Protein AF-A0A8J7PVX4-F1 (afdb_monomer)

Structure (mmCIF, N/CA/C/O backbone):
data_AF-A0A8J7PVX4-F1
#
_entry.id   AF-A0A8J7PVX4-F1
#
loop_
_atom_site.group_PDB
_atom_site.id
_atom_site.type_symbol
_atom_site.label_atom_id
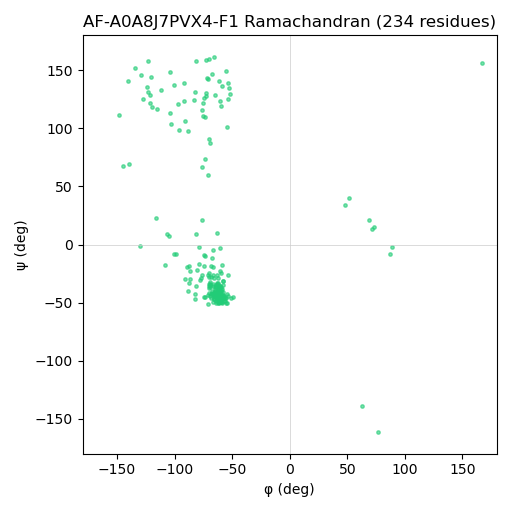_atom_site.label_alt_id
_atom_site.label_comp_id
_atom_site.label_asym_id
_atom_site.label_entity_id
_atom_site.label_seq_id
_atom_site.pdbx_PDB_ins_code
_atom_site.Cartn_x
_atom_site.Cartn_y
_atom_site.Cartn_z
_atom_site.occupancy
_atom_site.B_iso_or_equiv
_atom_site.auth_seq_id
_atom_site.auth_comp_id
_atom_site.auth_asym_id
_atom_site.auth_atom_id
_atom_site.pdbx_PDB_model_num
ATOM 1 N N . MET A 1 1 ? 18.690 27.881 -17.499 1.00 40.88 1 MET A N 1
ATOM 2 C CA . MET A 1 1 ? 20.024 27.292 -17.255 1.00 40.88 1 MET A CA 1
ATOM 3 C C . MET A 1 1 ? 21.050 28.401 -17.422 1.00 40.88 1 MET A C 1
ATOM 5 O O . MET A 1 1 ? 20.949 29.126 -18.402 1.00 40.88 1 MET A O 1
ATOM 9 N N . HIS A 1 2 ? 21.938 28.623 -16.449 1.00 43.69 2 HIS A N 1
ATOM 10 C CA . HIS A 1 2 ? 23.030 29.591 -16.610 1.00 43.69 2 HIS A CA 1
ATOM 11 C C . HIS A 1 2 ? 24.082 28.971 -17.538 1.00 43.69 2 HIS A C 1
ATOM 13 O O . HIS A 1 2 ? 24.502 27.844 -17.294 1.00 43.69 2 HIS A O 1
ATOM 19 N N . ASN A 1 3 ? 24.456 29.675 -18.609 1.00 48.59 3 ASN A N 1
ATOM 20 C CA . ASN A 1 3 ? 25.521 29.235 -19.510 1.00 48.59 3 ASN A CA 1
ATOM 21 C C . ASN A 1 3 ? 26.852 29.219 -18.752 1.00 48.59 3 ASN A C 1
ATOM 23 O O . ASN A 1 3 ? 27.221 30.227 -18.146 1.00 48.59 3 ASN A O 1
ATOM 27 N N . ASP A 1 4 ? 27.576 28.103 -18.816 1.00 59.53 4 ASP A N 1
ATOM 28 C CA . ASP A 1 4 ? 28.936 27.986 -18.287 1.00 59.53 4 ASP A CA 1
ATOM 29 C C . ASP A 1 4 ? 29.923 28.722 -19.200 1.00 59.53 4 ASP A C 1
ATOM 31 O O . ASP A 1 4 ? 30.657 28.133 -19.985 1.00 59.53 4 ASP A O 1
ATOM 35 N N . GLN A 1 5 ? 29.902 30.053 -19.143 1.00 61.53 5 GLN A N 1
ATOM 36 C CA . GLN A 1 5 ? 30.789 30.898 -19.947 1.00 61.53 5 GLN A CA 1
ATOM 37 C C . GLN A 1 5 ? 32.265 30.789 -19.539 1.00 61.53 5 GLN A C 1
ATOM 39 O O . GLN A 1 5 ? 33.124 31.304 -20.248 1.00 61.53 5 GLN A O 1
ATOM 44 N N . ALA A 1 6 ? 32.562 30.157 -18.401 1.00 67.31 6 ALA A N 1
ATOM 45 C CA . ALA A 1 6 ? 33.907 30.056 -17.847 1.00 67.31 6 ALA A CA 1
ATOM 46 C C . ALA A 1 6 ? 34.535 28.664 -18.033 1.00 67.31 6 ALA A C 1
ATOM 48 O O . ALA A 1 6 ? 35.601 28.429 -17.467 1.00 67.31 6 ALA A O 1
ATOM 49 N N . ASP A 1 7 ? 33.876 27.767 -18.782 1.00 62.62 7 ASP A N 1
ATOM 50 C CA . ASP A 1 7 ? 34.296 26.378 -19.025 1.00 62.62 7 ASP A CA 1
ATOM 51 C C . ASP A 1 7 ? 34.691 25.659 -17.718 1.00 62.62 7 ASP A C 1
ATOM 53 O O . ASP A 1 7 ? 35.632 24.874 -17.664 1.00 62.62 7 ASP A O 1
ATOM 57 N N . ARG A 1 8 ? 34.010 25.983 -16.610 1.00 66.00 8 ARG A N 1
ATOM 58 C CA . ARG A 1 8 ? 34.376 25.507 -15.268 1.00 66.00 8 ARG A CA 1
ATOM 59 C C . ARG A 1 8 ? 33.939 24.073 -15.030 1.00 66.00 8 ARG A C 1
ATOM 61 O O . ARG A 1 8 ? 34.582 23.375 -14.252 1.00 66.00 8 ARG A O 1
ATOM 68 N N . PHE A 1 9 ? 32.850 23.641 -15.658 1.00 60.50 9 PHE A N 1
ATOM 69 C CA . PHE A 1 9 ? 32.308 22.297 -15.469 1.00 60.50 9 PHE A CA 1
ATOM 70 C C . PHE A 1 9 ? 32.911 21.281 -16.440 1.00 60.50 9 PHE A C 1
ATOM 72 O O . PHE A 1 9 ? 32.865 20.088 -16.164 1.00 60.50 9 PHE A O 1
ATOM 79 N N . ARG A 1 10 ? 33.510 21.727 -17.549 1.00 62.72 10 ARG A N 1
ATOM 80 C CA . ARG A 1 10 ? 34.068 20.843 -18.579 1.00 62.72 10 ARG A CA 1
ATOM 81 C C . ARG A 1 10 ? 35.305 20.053 -18.117 1.00 62.72 10 ARG A C 1
ATOM 83 O O . ARG A 1 10 ? 35.271 18.837 -18.270 1.00 62.72 10 ARG A O 1
ATOM 90 N N . PRO A 1 11 ? 36.310 20.652 -17.446 1.00 66.56 11 PRO A N 1
ATOM 91 C CA . PRO A 1 11 ? 37.433 19.901 -16.878 1.00 66.56 11 PRO A CA 1
ATOM 92 C C . PRO A 1 11 ? 36.986 18.936 -15.774 1.00 66.56 11 PRO A C 1
ATOM 94 O O . PRO A 1 11 ? 37.472 17.817 -15.696 1.00 66.56 11 PRO A O 1
ATOM 97 N N . LEU A 1 12 ? 35.996 19.329 -14.959 1.00 58.62 12 LEU A N 1
ATOM 98 C CA . LEU A 1 12 ? 35.423 18.466 -13.915 1.00 58.62 12 LEU A CA 1
ATOM 99 C C . LEU A 1 12 ? 34.739 17.217 -14.494 1.00 58.62 12 LEU A C 1
ATOM 101 O O . LEU A 1 12 ? 34.773 16.168 -13.866 1.00 58.62 12 LEU A O 1
ATOM 105 N N . LEU A 1 13 ? 34.127 17.319 -15.677 1.00 61.06 13 LEU A N 1
ATOM 106 C CA . LEU A 1 13 ? 33.507 16.186 -16.371 1.00 61.06 13 LEU A CA 1
ATOM 107 C C . LEU A 1 13 ? 34.521 15.317 -17.137 1.00 61.06 13 LEU A C 1
ATOM 109 O O . LEU A 1 13 ? 34.210 14.166 -17.429 1.00 61.06 13 LEU A O 1
ATOM 113 N N . GLU A 1 14 ? 35.692 15.855 -17.486 1.00 66.94 14 GLU A N 1
ATOM 114 C CA . GLU A 1 14 ? 36.752 15.139 -18.212 1.00 66.94 14 GLU A CA 1
ATOM 115 C C . GLU A 1 14 ? 37.719 14.406 -17.263 1.00 66.94 14 GLU A C 1
ATOM 117 O O . GLU A 1 14 ? 38.079 13.262 -17.543 1.00 66.94 14 GLU A O 1
ATOM 122 N N . ASP A 1 15 ? 38.090 15.021 -16.133 1.00 69.44 15 ASP A N 1
ATOM 123 C CA . ASP A 1 15 ? 39.074 14.476 -15.183 1.00 69.44 15 ASP A CA 1
ATOM 124 C C . ASP A 1 15 ? 38.458 13.543 -14.124 1.00 69.44 15 ASP A C 1
ATOM 126 O O . ASP A 1 15 ? 39.101 12.586 -13.690 1.00 69.44 15 ASP A O 1
ATOM 130 N N . ASP A 1 16 ? 37.215 13.806 -13.706 1.00 59.84 16 ASP A N 1
ATOM 131 C CA . ASP A 1 16 ? 36.470 12.987 -12.739 1.00 59.84 16 ASP A CA 1
ATOM 132 C C . ASP A 1 16 ? 34.978 12.970 -13.111 1.00 59.84 16 ASP A C 1
ATOM 134 O O . ASP A 1 16 ? 34.145 13.568 -12.417 1.00 59.84 16 ASP A O 1
ATOM 138 N N . PRO A 1 17 ? 34.615 12.345 -14.255 1.00 59.62 17 PRO A N 1
ATOM 139 C CA . PRO A 1 17 ? 33.226 12.271 -14.671 1.00 59.62 17 PRO A CA 1
ATOM 140 C C . PRO A 1 17 ? 32.407 11.679 -13.520 1.00 59.62 17 PRO A C 1
ATOM 142 O O . PRO A 1 17 ? 32.721 10.573 -13.060 1.00 59.62 17 PRO A O 1
ATOM 145 N N . PRO A 1 18 ? 31.339 12.361 -13.054 1.00 57.94 18 PRO A N 1
ATOM 146 C CA . PRO A 1 18 ? 30.438 11.752 -12.093 1.00 57.94 18 PRO A CA 1
ATOM 147 C C . PRO A 1 18 ? 29.987 10.427 -12.694 1.00 57.94 18 PRO A C 1
ATOM 149 O O . PRO A 1 18 ? 29.744 10.355 -13.899 1.00 57.94 18 PRO A O 1
ATOM 152 N N . ALA A 1 19 ? 29.913 9.372 -11.883 1.00 54.31 19 ALA A N 1
ATOM 153 C CA . ALA A 1 19 ? 29.482 8.071 -12.371 1.00 54.31 19 ALA A CA 1
ATOM 154 C C . ALA A 1 19 ? 28.110 8.229 -13.047 1.00 54.31 19 ALA A C 1
ATOM 156 O O . ALA A 1 19 ? 27.088 8.344 -12.368 1.00 54.31 19 ALA A O 1
ATOM 157 N N . PHE A 1 20 ? 28.100 8.279 -14.383 1.00 52.00 20 PHE A N 1
ATOM 158 C CA . PHE A 1 20 ? 26.892 8.366 -15.186 1.00 52.00 20 PHE A CA 1
ATOM 159 C C . PHE A 1 20 ? 26.187 7.023 -15.051 1.00 52.00 20 PHE A C 1
ATOM 161 O O . PHE A 1 20 ? 26.409 6.070 -15.799 1.00 52.00 20 PHE A O 1
ATOM 168 N N . LEU A 1 21 ? 25.365 6.910 -14.012 1.00 52.97 21 LEU A N 1
ATOM 169 C CA . LEU A 1 21 ? 24.429 5.815 -13.844 1.00 52.97 21 LEU A CA 1
ATOM 170 C C . LEU A 1 21 ? 23.246 6.062 -14.788 1.00 52.97 21 LEU A C 1
ATOM 172 O O . LEU A 1 21 ? 22.121 6.256 -14.349 1.00 52.97 21 LEU A O 1
ATOM 176 N N . ASP A 1 22 ? 23.490 5.998 -16.099 1.00 56.09 22 ASP A N 1
ATOM 177 C CA . ASP A 1 22 ? 22.451 6.125 -17.140 1.00 56.09 22 ASP A CA 1
ATOM 178 C C . ASP A 1 22 ? 21.465 4.941 -17.131 1.00 56.09 22 ASP A C 1
ATOM 180 O O . ASP A 1 22 ? 20.480 4.878 -17.875 1.00 56.09 22 ASP A O 1
ATOM 184 N N . ARG A 1 23 ? 21.730 3.947 -16.278 1.00 63.22 23 ARG A N 1
ATOM 185 C CA . ARG A 1 23 ? 20.926 2.745 -16.132 1.00 63.22 23 ARG A CA 1
ATOM 186 C C . ARG A 1 23 ? 19.937 2.888 -14.981 1.00 63.22 23 ARG A C 1
ATOM 188 O O . ARG A 1 23 ? 20.240 2.556 -13.838 1.00 63.22 23 ARG A O 1
ATOM 195 N N . VAL A 1 24 ? 18.703 3.232 -15.332 1.00 64.56 24 VAL A N 1
ATOM 196 C CA . VAL A 1 24 ? 17.543 3.087 -14.443 1.00 64.56 24 VAL A CA 1
ATOM 197 C C . VAL A 1 24 ? 17.186 1.604 -14.342 1.00 64.56 24 VAL A C 1
ATOM 199 O O . VAL A 1 24 ? 16.716 0.985 -15.303 1.00 64.56 24 VAL A O 1
ATOM 202 N N . ASN A 1 25 ? 17.426 1.011 -13.175 1.00 70.50 25 ASN A N 1
ATOM 203 C CA . ASN A 1 25 ? 17.119 -0.390 -12.898 1.00 70.50 25 ASN A CA 1
ATOM 204 C C . ASN A 1 25 ? 15.712 -0.549 -12.320 1.00 70.50 25 ASN A C 1
ATOM 206 O O . ASN A 1 25 ? 15.083 -1.604 -12.469 1.00 70.50 25 ASN A O 1
ATOM 210 N N . THR A 1 26 ? 15.225 0.465 -11.613 1.00 73.00 26 THR A N 1
ATOM 211 C CA . THR A 1 26 ? 13.853 0.535 -11.119 1.00 73.00 26 THR A CA 1
ATOM 212 C C . THR A 1 26 ? 13.261 1.915 -11.377 1.00 73.00 26 THR A C 1
ATOM 214 O O . THR A 1 26 ? 13.999 2.892 -11.351 1.00 73.00 26 THR A O 1
ATOM 217 N N . PRO A 1 27 ? 11.933 2.034 -11.541 1.00 72.00 27 PRO A N 1
ATOM 218 C CA . PRO A 1 27 ? 11.253 3.330 -11.578 1.00 72.00 27 PRO A CA 1
ATOM 219 C C . PRO A 1 27 ? 11.401 4.165 -10.296 1.00 72.00 27 PRO A C 1
ATOM 221 O O . PRO A 1 27 ? 10.857 5.258 -10.228 1.00 72.00 27 PRO A O 1
ATOM 224 N N . TRP A 1 28 ? 12.061 3.625 -9.268 1.00 73.75 28 TRP A N 1
ATOM 225 C CA . TRP A 1 28 ? 12.311 4.276 -7.986 1.00 73.75 28 TRP A CA 1
ATOM 226 C C . TRP A 1 28 ? 13.711 4.884 -7.891 1.00 73.75 28 TRP A C 1
ATOM 228 O O . TRP A 1 28 ? 14.014 5.546 -6.901 1.00 73.75 28 TRP A O 1
ATOM 238 N N . ASP A 1 29 ? 14.575 4.611 -8.869 1.00 75.44 29 ASP A N 1
ATOM 239 C CA . ASP A 1 29 ? 15.886 5.242 -8.953 1.00 75.44 29 ASP A CA 1
ATOM 240 C C . ASP A 1 29 ? 15.675 6.705 -9.377 1.00 75.44 29 ASP A C 1
ATOM 242 O O . ASP A 1 29 ? 14.786 6.976 -10.177 1.00 75.44 29 ASP A O 1
ATOM 246 N N . HIS A 1 30 ? 16.467 7.644 -8.857 1.00 74.88 30 HIS A N 1
ATOM 247 C CA . HIS A 1 30 ? 16.386 9.052 -9.256 1.00 74.88 30 HIS A CA 1
ATOM 248 C C . HIS A 1 30 ? 17.545 9.363 -10.202 1.00 74.88 30 HIS A C 1
ATOM 250 O O . HIS A 1 30 ? 18.696 9.457 -9.772 1.00 74.88 30 HIS A O 1
ATOM 256 N N . VAL A 1 31 ? 17.245 9.454 -11.496 1.00 74.81 31 VAL A N 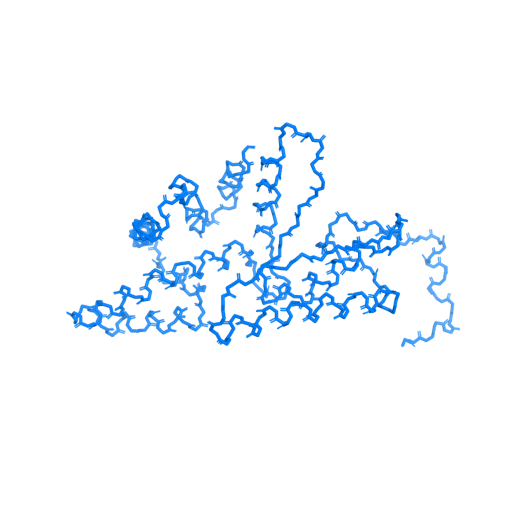1
ATOM 257 C CA . VAL A 1 31 ? 18.232 9.622 -12.573 1.00 74.81 31 VAL A CA 1
ATOM 258 C C . VAL A 1 31 ? 17.801 10.802 -13.452 1.00 74.81 31 VAL A C 1
ATOM 260 O O . VAL A 1 31 ? 16.596 11.014 -13.606 1.00 74.81 31 VAL A O 1
ATOM 263 N N . PRO A 1 32 ? 18.732 11.598 -14.017 1.00 76.38 32 PRO A N 1
ATOM 264 C CA . PRO A 1 32 ? 18.379 12.684 -14.926 1.00 76.38 32 PRO A CA 1
ATOM 265 C C . PRO A 1 32 ? 17.480 12.215 -16.074 1.00 76.38 32 PRO A C 1
ATOM 267 O O . PRO A 1 32 ? 17.740 11.197 -16.710 1.00 76.38 32 PRO A O 1
ATOM 270 N N . ASP A 1 33 ? 16.426 12.975 -16.353 1.00 78.12 33 ASP A N 1
ATOM 271 C CA . ASP A 1 33 ? 15.425 12.631 -17.358 1.00 78.12 33 ASP A CA 1
ATOM 272 C C . ASP A 1 33 ? 15.296 13.746 -18.401 1.00 78.12 33 ASP A C 1
ATOM 274 O O . ASP A 1 33 ? 15.159 14.924 -18.066 1.00 78.12 33 ASP A O 1
ATOM 278 N N . LEU A 1 34 ? 15.322 13.373 -19.682 1.00 81.00 34 LEU A N 1
ATOM 279 C CA . LEU A 1 34 ? 15.073 14.297 -20.783 1.00 81.00 34 LEU A CA 1
ATOM 280 C C . LEU A 1 34 ? 13.572 14.329 -21.075 1.00 81.00 34 LEU A C 1
ATOM 282 O O . LEU A 1 34 ? 13.024 13.474 -21.781 1.00 81.00 34 LEU A O 1
ATOM 286 N N . GLU A 1 35 ? 12.894 15.335 -20.520 1.00 80.19 35 GLU A N 1
ATOM 287 C CA . GLU A 1 35 ? 11.434 15.393 -20.537 1.00 80.19 35 GLU A CA 1
ATOM 288 C C . GLU A 1 35 ? 10.831 15.299 -21.937 1.00 80.19 35 GLU A C 1
ATOM 290 O O . GLU A 1 35 ? 9.903 14.515 -22.168 1.00 80.19 35 GLU A O 1
ATOM 295 N N . GLU A 1 36 ? 11.400 16.060 -22.865 1.00 83.25 36 GLU A N 1
ATOM 296 C CA . GLU A 1 36 ? 10.918 16.243 -24.231 1.00 83.25 36 GLU A CA 1
ATOM 297 C C . GLU A 1 36 ? 10.827 14.927 -25.008 1.00 83.25 36 GLU A C 1
ATOM 299 O O . GLU A 1 36 ? 9.843 14.702 -25.716 1.00 83.25 36 GLU A O 1
ATOM 304 N N . TYR A 1 37 ? 11.790 14.022 -24.808 1.00 83.56 37 TYR A N 1
ATOM 305 C CA . TYR A 1 37 ? 11.914 12.784 -25.578 1.00 83.56 37 TYR A CA 1
ATOM 306 C C . TYR A 1 37 ? 10.702 11.853 -25.399 1.00 83.56 37 TYR A C 1
ATOM 308 O O . TYR A 1 37 ? 10.158 11.328 -26.368 1.00 83.56 37 TYR A O 1
ATOM 316 N N . ASN A 1 38 ? 10.221 11.694 -24.162 1.00 85.94 38 ASN A N 1
ATOM 317 C CA . ASN A 1 38 ? 9.107 10.797 -23.825 1.00 85.94 38 ASN A CA 1
ATOM 318 C C . ASN A 1 38 ? 7.793 11.532 -23.506 1.00 85.94 38 ASN A C 1
ATOM 320 O O . ASN A 1 38 ? 6.818 10.912 -23.068 1.00 85.94 38 ASN A O 1
ATOM 324 N N . GLN A 1 39 ? 7.723 12.847 -23.741 1.00 88.38 39 GLN A N 1
ATOM 325 C CA . GLN A 1 39 ? 6.619 13.682 -23.261 1.00 88.38 39 GLN A CA 1
ATOM 326 C C . GLN A 1 39 ? 5.251 13.275 -23.821 1.00 88.38 39 GLN A C 1
ATOM 328 O O . GLN A 1 39 ? 4.240 13.297 -23.114 1.00 88.38 39 GLN A O 1
ATOM 333 N N . HIS A 1 40 ? 5.195 12.881 -25.093 1.00 89.94 40 HIS A N 1
ATOM 334 C CA . HIS A 1 40 ? 3.949 12.432 -25.710 1.00 89.94 40 HIS A CA 1
ATOM 335 C C . HIS A 1 40 ? 3.437 11.126 -25.077 1.00 89.94 40 HIS A C 1
ATOM 337 O O . HIS A 1 40 ? 2.255 11.020 -24.741 1.00 89.94 40 HIS A O 1
ATOM 343 N N . ALA A 1 41 ? 4.328 10.153 -24.854 1.00 90.25 41 ALA A N 1
ATOM 344 C CA . ALA A 1 41 ? 3.990 8.889 -24.201 1.00 90.25 41 ALA A CA 1
ATOM 345 C C . ALA A 1 41 ? 3.550 9.111 -22.745 1.00 90.25 41 ALA A C 1
ATOM 347 O O . ALA A 1 41 ? 2.512 8.594 -22.328 1.00 90.25 41 ALA A O 1
ATOM 348 N N . TYR A 1 42 ? 4.267 9.968 -22.012 1.00 91.38 42 TYR A 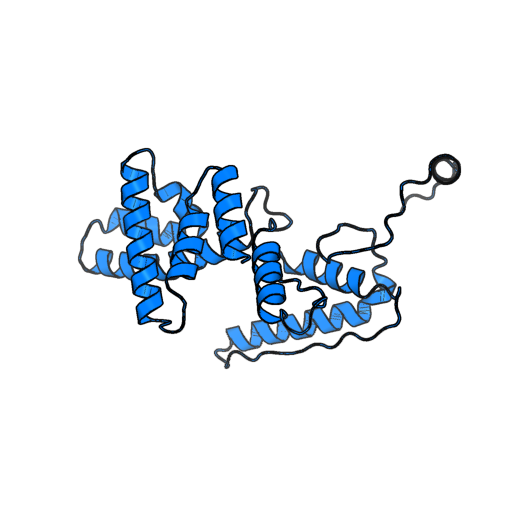N 1
ATOM 349 C CA . TYR A 1 42 ? 3.916 10.374 -20.652 1.00 91.38 42 TYR A CA 1
ATOM 350 C C . TYR A 1 42 ? 2.500 10.955 -20.566 1.00 91.38 42 TYR A C 1
ATOM 352 O O . TYR A 1 42 ? 1.678 10.486 -19.776 1.00 91.38 42 TYR A O 1
ATOM 360 N N . ARG A 1 43 ? 2.161 11.918 -21.433 1.00 91.06 43 ARG A N 1
ATOM 361 C CA . ARG A 1 43 ? 0.824 12.535 -21.455 1.00 91.06 43 ARG A CA 1
ATOM 362 C C . ARG A 1 43 ? -0.290 11.521 -21.714 1.00 91.06 43 ARG A C 1
ATOM 364 O O . ARG A 1 43 ? -1.358 11.649 -21.117 1.00 91.06 43 ARG A O 1
ATOM 371 N N . ARG A 1 44 ? -0.059 10.517 -22.568 1.00 91.06 44 ARG A N 1
ATOM 372 C CA . ARG A 1 44 ? -1.041 9.448 -22.827 1.00 91.06 44 ARG A CA 1
ATOM 373 C C . ARG A 1 44 ? -1.273 8.579 -21.593 1.00 91.06 44 ARG A C 1
ATOM 375 O O . ARG A 1 44 ? -2.429 8.333 -21.261 1.00 91.06 44 ARG A O 1
ATOM 382 N N . ILE A 1 45 ? -0.205 8.181 -20.899 1.00 90.50 45 ILE A N 1
ATOM 383 C CA . ILE A 1 45 ? -0.304 7.397 -19.659 1.00 90.50 45 ILE A CA 1
ATOM 384 C C . ILE A 1 45 ? -1.067 8.188 -18.592 1.00 90.50 45 ILE A C 1
ATOM 386 O O . ILE A 1 45 ? -2.053 7.702 -18.044 1.00 90.50 45 ILE A O 1
ATOM 390 N N . VAL A 1 46 ? -0.679 9.444 -18.352 1.00 89.06 46 VAL A N 1
ATOM 391 C CA . VAL A 1 46 ? -1.344 10.307 -17.363 1.00 89.06 46 VAL A CA 1
ATOM 392 C C . VAL A 1 46 ? -2.815 10.541 -17.708 1.00 89.06 46 VAL A C 1
ATOM 394 O O . VAL A 1 46 ? -3.658 10.578 -16.813 1.00 89.06 46 VAL A O 1
ATOM 397 N N . ARG A 1 47 ? -3.150 10.703 -18.993 1.00 89.44 47 ARG A N 1
ATOM 398 C CA . ARG A 1 47 ? -4.538 10.871 -19.432 1.00 89.44 47 ARG A CA 1
ATOM 399 C C . ARG A 1 47 ? -5.381 9.631 -19.135 1.00 89.44 47 ARG A C 1
ATOM 401 O O . ARG A 1 47 ? -6.443 9.789 -18.542 1.00 89.44 47 ARG A O 1
ATOM 408 N N . ALA A 1 48 ? -4.896 8.442 -19.489 1.00 87.50 48 ALA A N 1
ATOM 409 C CA . ALA A 1 48 ? -5.593 7.187 -19.209 1.00 87.50 48 ALA A CA 1
ATOM 410 C C . ALA A 1 48 ? -5.843 7.013 -17.700 1.00 87.50 48 ALA A C 1
ATOM 412 O O . ALA A 1 48 ? -6.963 6.751 -17.270 1.00 87.50 48 ALA A O 1
ATOM 413 N N . LEU A 1 49 ? -4.833 7.298 -16.873 1.00 84.00 49 LEU A N 1
ATOM 414 C CA . LEU A 1 49 ? -4.963 7.229 -15.415 1.00 84.00 49 LEU A CA 1
ATOM 415 C C . LEU A 1 49 ? -5.996 8.230 -14.868 1.00 84.00 49 LEU A C 1
ATOM 417 O O . LEU A 1 49 ? -6.809 7.874 -14.019 1.00 84.00 49 LEU A O 1
ATOM 421 N N . LYS A 1 50 ? -6.037 9.463 -15.390 1.00 84.31 50 LYS A N 1
ATOM 422 C CA . LYS A 1 50 ? -7.064 10.453 -15.012 1.00 84.31 50 LYS A CA 1
ATOM 423 C C . LYS A 1 50 ? -8.474 10.031 -15.432 1.00 84.31 50 LYS A C 1
ATOM 425 O O . LYS A 1 50 ? -9.432 10.324 -14.716 1.00 84.31 50 LYS A O 1
ATOM 430 N N . GLU A 1 51 ? -8.617 9.384 -16.586 1.00 83.81 51 GLU A N 1
ATOM 431 C CA . GLU A 1 51 ? -9.899 8.852 -17.062 1.00 83.81 51 GLU A CA 1
ATOM 432 C C . GLU A 1 51 ? -10.409 7.734 -16.137 1.00 83.81 51 GLU A C 1
ATOM 434 O O . GLU A 1 51 ? -11.577 7.767 -15.744 1.00 83.81 51 GLU A O 1
ATOM 439 N N . LEU A 1 52 ? -9.528 6.838 -15.672 1.00 81.44 52 LEU A N 1
ATOM 440 C CA . LEU A 1 52 ? -9.858 5.820 -14.664 1.00 81.44 52 LEU A CA 1
ATOM 441 C C . LEU A 1 52 ? -10.370 6.431 -13.354 1.00 81.44 52 LEU A C 1
ATOM 443 O O . LEU A 1 52 ? -11.403 6.010 -12.828 1.00 81.44 52 LEU A O 1
ATOM 447 N N . THR A 1 53 ? -9.688 7.455 -12.831 1.00 78.06 53 THR A N 1
ATOM 448 C CA . THR A 1 53 ? -10.106 8.118 -11.585 1.00 78.06 53 THR A CA 1
ATOM 449 C C . THR A 1 53 ? -11.483 8.772 -11.720 1.00 78.06 53 THR A C 1
ATOM 451 O O . THR A 1 53 ? -12.306 8.676 -10.810 1.00 78.06 53 THR A O 1
ATOM 454 N N . ARG A 1 54 ? -11.766 9.412 -12.863 1.00 78.25 54 ARG A N 1
ATOM 455 C CA . ARG A 1 54 ? -13.067 10.050 -13.133 1.00 78.25 54 ARG A CA 1
ATOM 456 C C . ARG A 1 54 ? -14.197 9.034 -13.263 1.00 78.25 54 ARG A C 1
ATOM 458 O O . ARG A 1 54 ? -15.267 9.266 -12.713 1.00 78.25 54 ARG A O 1
ATOM 465 N N . SER A 1 55 ? -13.944 7.912 -13.940 1.00 70.19 55 SER A N 1
ATOM 466 C CA . SER A 1 55 ? -14.898 6.801 -14.053 1.00 70.19 55 SER A CA 1
ATOM 467 C C . SER A 1 55 ? -15.321 6.289 -12.676 1.00 70.19 55 SER A C 1
ATOM 469 O O . SER A 1 55 ? -16.511 6.141 -12.408 1.00 70.19 55 SER A O 1
ATOM 471 N N . LYS A 1 56 ? -14.349 6.098 -11.773 1.00 68.19 56 LYS A N 1
ATOM 472 C CA . LYS A 1 56 ? -14.600 5.663 -10.393 1.00 68.19 56 LYS A CA 1
ATOM 473 C C . LYS A 1 56 ? -15.425 6.683 -9.597 1.00 68.19 56 LYS A C 1
ATOM 475 O O . LYS A 1 56 ? -16.316 6.299 -8.848 1.00 68.19 56 LYS A O 1
ATOM 480 N N . ALA A 1 57 ? -15.150 7.978 -9.760 1.00 66.44 57 ALA A N 1
ATOM 481 C CA . ALA A 1 57 ? -15.866 9.043 -9.051 1.00 66.44 57 ALA A CA 1
ATOM 482 C C . ALA A 1 57 ? -17.333 9.198 -9.498 1.00 66.44 57 ALA A C 1
ATOM 484 O O . ALA A 1 57 ? -18.170 9.619 -8.706 1.00 66.44 57 ALA A O 1
ATOM 485 N N . ALA A 1 58 ? -17.653 8.842 -10.744 1.00 70.44 58 ALA A N 1
ATOM 486 C CA . ALA A 1 58 ? -19.004 8.926 -11.301 1.00 70.44 58 ALA A CA 1
ATOM 487 C C . ALA A 1 58 ? -19.913 7.737 -10.922 1.00 70.44 58 ALA A C 1
ATOM 489 O O . ALA A 1 58 ? -20.996 7.598 -11.485 1.00 70.44 58 ALA A O 1
ATOM 490 N N . GLY A 1 59 ? -19.479 6.864 -10.004 1.00 60.19 59 GLY A N 1
ATOM 491 C CA . GLY A 1 59 ? -20.226 5.662 -9.621 1.00 60.19 59 GLY A CA 1
ATOM 492 C C . GLY A 1 59 ? -20.248 4.572 -10.697 1.00 60.19 59 GLY A C 1
ATOM 493 O O . GLY A 1 59 ? -21.048 3.646 -10.603 1.00 60.19 59 GLY A O 1
ATOM 494 N N . GLY A 1 60 ? -19.392 4.679 -11.721 1.00 61.47 60 GLY A N 1
ATOM 495 C CA . GLY A 1 60 ? -19.204 3.626 -12.715 1.00 61.47 60 GLY A CA 1
ATOM 496 C C . GLY A 1 60 ? -18.439 2.431 -12.142 1.00 61.47 60 GLY A C 1
ATOM 497 O O . GLY A 1 60 ? -17.707 2.560 -11.157 1.00 61.47 60 GLY A O 1
ATOM 498 N N . GLU A 1 61 ? -18.585 1.266 -12.776 1.00 62.31 61 GLU A N 1
ATOM 499 C CA . GLU A 1 61 ? -17.825 0.066 -12.418 1.00 62.31 61 GLU A CA 1
ATOM 500 C C . GLU A 1 61 ? -16.308 0.318 -12.458 1.00 62.31 61 GLU A C 1
ATOM 502 O O . GLU A 1 61 ? -15.791 1.143 -13.222 1.00 62.31 61 GLU A O 1
ATOM 507 N N . SER A 1 62 ? -15.582 -0.398 -11.595 1.00 62.78 62 SER A N 1
ATOM 508 C CA . SER A 1 62 ? -14.122 -0.319 -11.526 1.00 62.78 62 SER A CA 1
ATOM 509 C C . SER A 1 62 ? -13.509 -0.963 -12.768 1.00 62.78 62 SER A C 1
ATOM 511 O O . SER A 1 62 ? -13.239 -2.160 -12.792 1.00 62.78 62 SER A O 1
ATOM 513 N N . ASN A 1 63 ? -13.278 -0.162 -13.804 1.00 69.31 63 ASN A N 1
ATOM 514 C CA . ASN A 1 63 ? -12.657 -0.630 -15.036 1.00 69.31 63 ASN A CA 1
ATOM 515 C C . ASN A 1 63 ? -11.136 -0.669 -14.896 1.00 69.31 63 ASN A C 1
ATOM 517 O O . ASN A 1 63 ? -10.509 0.300 -14.472 1.00 69.31 63 ASN A O 1
ATOM 521 N N . SER A 1 64 ? -10.538 -1.792 -15.286 1.00 80.88 64 SER A N 1
ATOM 522 C CA . SER A 1 64 ? -9.086 -1.930 -15.406 1.00 80.88 64 SER A CA 1
ATOM 523 C C . SER A 1 64 ? -8.646 -1.593 -16.832 1.00 80.88 64 SER A C 1
ATOM 525 O O . SER A 1 64 ? -9.303 -1.979 -17.797 1.00 80.88 64 SER A O 1
ATOM 527 N N . GLN A 1 65 ? -7.529 -0.879 -16.978 1.00 84.00 65 GLN A N 1
ATOM 528 C CA . GLN A 1 65 ? -6.936 -0.551 -18.278 1.00 84.00 65 GLN A CA 1
ATOM 529 C C . GLN A 1 65 ? -5.491 -1.042 -18.3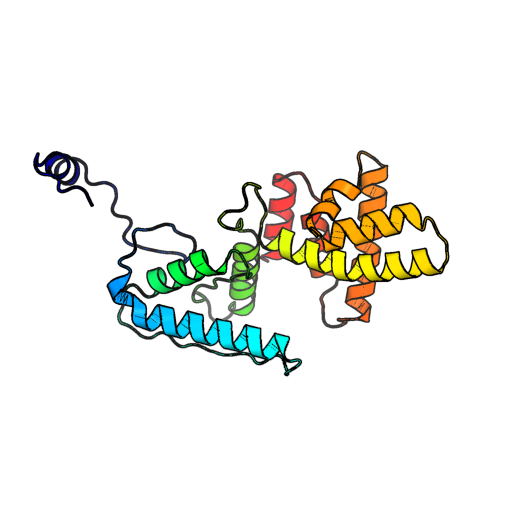38 1.00 84.00 65 GLN A C 1
ATOM 531 O O . GLN A 1 65 ? -4.716 -0.843 -17.404 1.00 84.00 65 GLN A O 1
ATOM 536 N N . GLY A 1 66 ? -5.129 -1.661 -19.461 1.00 88.19 66 GLY A N 1
ATOM 537 C CA . GLY A 1 66 ? -3.754 -2.038 -19.775 1.00 88.19 66 GLY A CA 1
ATOM 538 C C . GLY A 1 66 ? -3.123 -1.041 -20.742 1.00 88.19 66 GLY A C 1
ATOM 539 O O . GLY A 1 66 ? -3.751 -0.640 -21.721 1.00 88.19 66 GLY A O 1
ATOM 540 N N . ILE A 1 67 ? -1.870 -0.657 -20.490 1.00 89.38 67 ILE A N 1
ATOM 541 C CA . ILE A 1 67 ? -1.076 0.176 -21.401 1.00 89.38 67 ILE A CA 1
ATOM 542 C C . ILE A 1 67 ? 0.190 -0.590 -21.777 1.00 89.38 67 ILE A C 1
ATOM 544 O O . ILE A 1 67 ? 0.989 -0.940 -20.912 1.00 89.38 67 ILE A O 1
ATOM 548 N N . LEU A 1 68 ? 0.384 -0.817 -23.077 1.00 90.31 68 LEU A N 1
ATOM 549 C CA . LEU A 1 68 ? 1.596 -1.423 -23.618 1.00 90.31 68 LEU A CA 1
ATOM 550 C C . LEU A 1 68 ? 2.545 -0.328 -24.116 1.00 90.31 68 LEU A C 1
ATOM 552 O O . LEU A 1 68 ? 2.198 0.448 -25.006 1.00 90.31 68 LEU A O 1
ATOM 556 N N . VAL A 1 69 ? 3.750 -0.281 -23.550 1.00 89.25 69 VAL A N 1
ATOM 557 C CA . VAL A 1 69 ? 4.811 0.645 -23.965 1.00 89.25 69 VAL A CA 1
ATOM 558 C C . VAL A 1 69 ? 5.852 -0.127 -24.769 1.00 89.25 69 VAL A C 1
ATOM 560 O O . VAL A 1 69 ? 6.554 -0.982 -24.231 1.00 89.25 69 VAL A O 1
ATOM 563 N N . LEU A 1 70 ? 5.954 0.187 -26.059 1.00 88.06 70 LEU A N 1
ATOM 564 C CA . LEU A 1 70 ? 6.923 -0.407 -26.980 1.00 88.06 70 LEU A CA 1
ATOM 565 C C . LEU A 1 70 ? 8.063 0.574 -27.261 1.00 88.06 70 LEU A C 1
ATOM 567 O O . LEU A 1 70 ? 7.871 1.787 -27.255 1.00 88.06 70 LEU A O 1
ATOM 571 N N . GLY A 1 71 ? 9.253 0.037 -27.505 1.00 86.12 71 GLY A N 1
ATOM 572 C CA . GLY A 1 71 ? 10.443 0.808 -27.850 1.00 86.12 71 GLY A CA 1
ATOM 573 C C . GLY A 1 71 ? 11.692 -0.055 -27.755 1.00 86.12 71 GLY A C 1
ATOM 574 O O . GLY A 1 71 ? 11.711 -1.043 -27.012 1.00 86.12 71 GLY A O 1
ATOM 575 N N . GLU A 1 72 ? 12.738 0.317 -28.478 1.00 86.31 72 GLU A N 1
ATOM 576 C CA . GLU A 1 72 ? 14.013 -0.402 -28.475 1.00 86.31 72 GLU A CA 1
ATOM 577 C C . GLU A 1 72 ? 14.705 -0.333 -27.103 1.00 86.31 72 GLU A C 1
ATOM 579 O O . GLU A 1 72 ? 14.364 0.471 -26.225 1.00 86.31 72 GLU A O 1
ATOM 584 N N . ALA A 1 73 ? 15.650 -1.238 -26.851 1.00 81.06 73 ALA A N 1
ATOM 585 C CA . ALA A 1 73 ? 16.472 -1.147 -25.650 1.00 81.06 73 ALA A CA 1
ATOM 586 C C . ALA A 1 73 ? 17.224 0.197 -25.646 1.00 81.06 73 ALA A C 1
ATOM 588 O O . ALA A 1 73 ? 17.719 0.634 -26.675 1.00 81.06 73 ALA A O 1
ATOM 589 N N . GLY A 1 74 ? 17.266 0.876 -24.498 1.00 79.50 74 GLY A N 1
ATOM 590 C CA . GLY A 1 74 ? 17.913 2.188 -24.383 1.00 79.50 74 GLY A CA 1
ATOM 591 C C . GLY A 1 74 ? 17.033 3.401 -24.713 1.00 79.50 74 GLY A C 1
ATOM 592 O O . GLY A 1 74 ? 17.412 4.508 -24.363 1.00 79.50 74 GLY A O 1
ATOM 593 N N . THR A 1 75 ? 15.812 3.242 -25.242 1.00 82.25 75 THR A N 1
ATOM 594 C CA . THR A 1 75 ? 14.922 4.387 -25.571 1.00 82.25 75 THR A CA 1
ATOM 595 C C . THR A 1 75 ? 14.240 5.036 -24.353 1.00 82.25 75 THR A C 1
ATOM 597 O O . THR A 1 75 ? 13.168 5.625 -24.460 1.00 82.25 75 THR A O 1
ATOM 600 N N . GLY A 1 76 ? 14.780 4.862 -23.145 1.00 83.94 76 GLY A N 1
ATOM 601 C CA . GLY A 1 76 ? 14.245 5.514 -21.945 1.00 83.94 76 GLY A CA 1
ATOM 602 C C . GLY A 1 76 ? 12.873 5.021 -21.462 1.00 83.94 76 GLY A C 1
ATOM 603 O O . GLY A 1 76 ? 12.219 5.727 -20.704 1.00 83.94 76 GLY A O 1
ATOM 604 N N . LYS A 1 77 ? 12.416 3.812 -21.827 1.00 88.44 77 LYS A N 1
ATOM 605 C CA . LYS A 1 77 ? 11.139 3.255 -21.314 1.00 88.44 77 LYS A CA 1
ATOM 606 C C . LYS A 1 77 ? 11.075 3.243 -19.782 1.00 88.44 77 LYS A C 1
ATOM 608 O O . LYS A 1 77 ? 10.054 3.598 -19.202 1.00 88.44 77 LYS A O 1
ATOM 613 N N . THR A 1 78 ? 12.169 2.860 -19.124 1.00 84.50 78 THR A N 1
ATOM 614 C CA . THR A 1 78 ? 12.237 2.854 -17.657 1.00 84.50 78 THR A CA 1
ATOM 615 C C . THR A 1 78 ? 12.256 4.273 -17.084 1.00 84.50 78 THR A C 1
ATOM 617 O O . THR A 1 78 ? 11.596 4.501 -16.079 1.00 84.50 78 THR A O 1
ATOM 620 N N . HIS A 1 79 ? 12.906 5.235 -17.754 1.00 86.62 79 HIS A N 1
ATOM 621 C CA . HIS A 1 79 ? 12.860 6.660 -17.382 1.00 86.62 79 HIS A CA 1
ATOM 622 C C . HIS A 1 79 ? 11.435 7.223 -17.482 1.00 86.62 79 HIS A C 1
ATOM 624 O O . HIS A 1 79 ? 10.965 7.908 -16.581 1.00 86.62 79 HIS A O 1
ATOM 630 N N . LEU A 1 80 ? 10.689 6.859 -18.531 1.00 88.69 80 LEU A N 1
ATOM 631 C CA . LEU A 1 80 ? 9.275 7.214 -18.650 1.00 88.69 80 LEU A CA 1
ATOM 632 C C . LEU A 1 80 ? 8.458 6.674 -17.463 1.00 88.69 80 LEU A C 1
ATOM 634 O O . LEU A 1 80 ? 7.661 7.411 -16.886 1.00 88.69 80 LEU A O 1
ATOM 638 N N . LEU A 1 81 ? 8.650 5.406 -17.085 1.00 88.25 81 LEU A N 1
ATOM 639 C CA . LEU A 1 81 ? 7.949 4.816 -15.938 1.00 88.25 81 LEU A CA 1
ATOM 640 C C . LEU A 1 81 ? 8.376 5.440 -14.604 1.00 88.25 81 LEU A C 1
ATOM 642 O O . LEU A 1 81 ? 7.525 5.626 -13.741 1.00 88.25 81 LEU A O 1
ATOM 646 N N . MET A 1 82 ? 9.652 5.798 -14.453 1.00 86.62 82 MET A N 1
ATOM 647 C CA . MET A 1 82 ? 10.174 6.549 -13.308 1.00 86.62 82 MET A CA 1
ATOM 648 C C . MET A 1 82 ? 9.459 7.896 -13.172 1.00 86.62 82 MET A C 1
ATOM 650 O O . MET A 1 82 ? 8.866 8.169 -12.133 1.00 86.62 82 MET A O 1
ATOM 654 N N . ARG A 1 83 ? 9.369 8.682 -14.254 1.00 86.50 83 ARG A N 1
ATOM 655 C CA . ARG A 1 83 ? 8.632 9.959 -14.266 1.00 86.50 83 ARG A CA 1
ATOM 656 C C . ARG A 1 83 ? 7.160 9.789 -13.898 1.00 86.50 83 ARG A C 1
ATOM 658 O O . ARG A 1 83 ? 6.585 10.621 -13.195 1.00 86.50 83 ARG A O 1
ATOM 665 N N . VAL A 1 84 ? 6.517 8.732 -14.399 1.00 86.69 84 VAL A N 1
ATOM 666 C CA . VAL A 1 84 ? 5.134 8.395 -14.023 1.00 86.69 84 VAL A CA 1
ATOM 667 C C . VAL A 1 84 ? 5.059 8.082 -12.529 1.00 86.69 84 VAL A C 1
ATOM 669 O O . VAL A 1 84 ? 4.170 8.599 -11.854 1.00 86.69 84 VAL A O 1
ATOM 672 N N . ALA A 1 85 ? 5.998 7.292 -12.006 1.00 82.31 85 ALA A N 1
ATOM 673 C CA . ALA A 1 85 ? 6.049 6.933 -10.599 1.00 82.31 85 ALA A CA 1
ATOM 674 C C . ALA A 1 85 ? 6.243 8.155 -9.694 1.00 82.31 85 ALA A C 1
ATOM 676 O O . ALA A 1 85 ? 5.466 8.358 -8.765 1.00 82.31 85 ALA A O 1
ATOM 677 N N . GLU A 1 86 ? 7.199 9.027 -9.993 1.00 80.88 86 GLU A N 1
ATOM 678 C CA . GLU A 1 86 ? 7.457 10.242 -9.214 1.00 80.88 86 GLU A CA 1
ATOM 679 C C . GLU A 1 86 ? 6.257 11.193 -9.187 1.00 80.88 86 GLU A C 1
ATOM 681 O O . GLU A 1 86 ? 5.885 11.707 -8.131 1.00 80.88 86 GLU A O 1
ATOM 686 N N . ASN A 1 87 ? 5.599 11.392 -10.331 1.00 81.75 87 ASN A N 1
ATOM 687 C CA . ASN A 1 87 ? 4.481 12.327 -10.423 1.00 81.75 87 ASN A CA 1
ATOM 688 C C . ASN A 1 87 ? 3.181 11.796 -9.806 1.00 81.75 87 ASN A C 1
ATOM 690 O O . ASN A 1 87 ? 2.340 12.594 -9.388 1.00 81.75 87 ASN A O 1
ATOM 694 N N . LEU A 1 88 ? 2.994 10.474 -9.754 1.00 78.62 88 LEU A N 1
ATOM 695 C CA . LEU A 1 88 ? 1.737 9.861 -9.310 1.00 78.62 88 LEU A CA 1
ATOM 696 C C . LEU A 1 88 ? 1.809 9.182 -7.946 1.00 78.62 88 LEU A C 1
ATOM 698 O O . LEU A 1 88 ? 0.762 8.981 -7.330 1.00 78.62 88 LEU A O 1
ATOM 702 N N . SER A 1 89 ? 3.008 8.873 -7.453 1.00 71.62 89 SER A N 1
ATOM 703 C CA . SER A 1 89 ? 3.216 8.225 -6.151 1.00 71.62 89 SER A CA 1
ATOM 704 C C . SER A 1 89 ? 2.660 9.032 -4.980 1.00 71.62 89 SER A C 1
ATOM 706 O O . SER A 1 89 ? 2.295 8.453 -3.969 1.00 71.62 89 SER A O 1
ATOM 708 N N . LYS A 1 90 ? 2.510 10.357 -5.114 1.00 68.44 90 LYS A N 1
ATOM 709 C CA . LYS A 1 90 ? 1.922 11.208 -4.064 1.00 68.44 90 LYS A CA 1
ATOM 710 C C . LYS A 1 90 ? 0.465 10.876 -3.738 1.00 68.44 90 LYS A C 1
ATOM 712 O O . LYS A 1 90 ? 0.007 11.203 -2.651 1.00 68.44 90 LYS A O 1
ATOM 717 N N . SER A 1 91 ? -0.273 10.304 -4.687 1.00 66.19 91 SER A N 1
ATOM 718 C CA . SER A 1 91 ? -1.709 10.033 -4.545 1.00 66.19 91 SER A CA 1
ATOM 719 C C . SER A 1 91 ? -2.106 8.607 -4.914 1.00 66.19 91 SER A C 1
ATOM 721 O O . SER A 1 91 ? -3.283 8.268 -4.821 1.00 66.19 91 SER A O 1
ATOM 723 N N . ASN A 1 92 ? -1.156 7.775 -5.348 1.00 74.50 92 ASN A N 1
ATOM 724 C CA . ASN A 1 92 ? -1.419 6.413 -5.794 1.00 74.50 92 ASN A CA 1
ATOM 725 C C . ASN A 1 92 ? -0.321 5.472 -5.309 1.00 74.50 92 ASN A C 1
ATOM 727 O O . ASN A 1 92 ? 0.864 5.794 -5.392 1.00 74.50 92 ASN A O 1
ATOM 731 N N . HIS A 1 93 ? -0.720 4.268 -4.903 1.00 76.88 93 HIS A N 1
ATOM 732 C CA . HIS A 1 93 ? 0.222 3.175 -4.715 1.00 76.88 93 HIS A CA 1
ATOM 733 C C . HIS A 1 93 ? 0.694 2.665 -6.074 1.00 76.88 93 HIS A C 1
ATOM 735 O O . HIS A 1 93 ? -0.115 2.383 -6.960 1.00 76.88 93 HIS A O 1
ATOM 741 N N . ILE A 1 94 ? 2.006 2.538 -6.237 1.00 81.06 94 ILE A N 1
ATOM 742 C CA . ILE A 1 94 ? 2.628 2.086 -7.476 1.00 81.06 94 ILE A CA 1
ATOM 743 C C . ILE A 1 94 ? 3.448 0.840 -7.165 1.00 81.06 94 ILE A C 1
ATOM 745 O O . ILE A 1 94 ? 4.263 0.804 -6.242 1.00 81.06 94 ILE A O 1
ATOM 749 N N . LEU A 1 95 ? 3.203 -0.203 -7.951 1.00 84.81 95 LEU A N 1
ATOM 750 C CA . LEU A 1 95 ? 3.867 -1.492 -7.840 1.00 84.81 95 LEU A CA 1
ATOM 751 C C . LEU A 1 95 ? 4.740 -1.693 -9.068 1.00 84.81 95 LEU A C 1
ATOM 753 O O . LEU A 1 95 ? 4.287 -1.497 -10.197 1.00 84.81 95 LEU A O 1
ATOM 757 N N . PHE A 1 96 ? 5.983 -2.108 -8.850 1.00 85.12 96 PHE A N 1
ATOM 758 C CA . PHE A 1 96 ? 6.890 -2.436 -9.934 1.00 85.12 96 PHE A CA 1
ATOM 759 C C . PHE A 1 96 ? 7.327 -3.890 -9.825 1.00 85.12 96 PHE A C 1
ATOM 761 O O . PHE A 1 96 ? 7.975 -4.291 -8.860 1.00 85.12 96 PHE A O 1
ATOM 768 N N . VAL A 1 97 ? 6.988 -4.673 -10.846 1.00 86.25 97 VAL A N 1
ATOM 769 C CA . VAL A 1 97 ? 7.359 -6.082 -10.947 1.00 86.25 97 VAL A CA 1
ATOM 770 C C . VAL A 1 97 ? 8.281 -6.241 -12.144 1.00 86.25 97 VAL A C 1
ATOM 772 O O . VAL A 1 97 ? 7.898 -5.979 -13.284 1.00 86.25 97 VAL A O 1
ATOM 775 N N . ARG A 1 98 ? 9.525 -6.653 -11.887 1.00 82.94 98 ARG A N 1
ATOM 776 C CA . ARG A 1 98 ? 10.468 -6.994 -12.960 1.00 82.94 98 ARG A CA 1
ATOM 777 C C . ARG A 1 98 ? 10.044 -8.288 -13.646 1.00 82.94 98 ARG A C 1
ATOM 779 O O . ARG A 1 98 ? 9.364 -9.110 -13.038 1.00 82.94 98 ARG A O 1
ATOM 786 N N . LYS A 1 99 ? 10.521 -8.507 -14.875 1.00 83.56 99 LYS A N 1
ATOM 787 C CA . LYS A 1 99 ? 10.364 -9.797 -15.557 1.00 83.56 99 LYS A CA 1
ATOM 788 C C . LYS A 1 99 ? 10.854 -10.937 -14.634 1.00 83.56 99 LYS A C 1
ATOM 790 O O . LYS A 1 99 ? 11.965 -10.819 -14.114 1.00 83.56 99 LYS A O 1
ATOM 795 N N . PRO A 1 100 ? 10.057 -11.998 -14.421 1.00 85.62 100 PRO A N 1
ATOM 796 C CA . PRO A 1 100 ? 10.503 -13.189 -13.707 1.00 85.62 100 PRO A CA 1
ATOM 797 C C . PRO A 1 100 ? 11.675 -13.859 -14.426 1.00 85.62 100 PRO A C 1
ATOM 799 O O . PRO A 1 100 ? 11.690 -13.940 -15.655 1.00 85.62 100 PRO A O 1
ATOM 802 N N . ASN A 1 101 ? 12.644 -14.352 -13.656 1.00 81.56 101 ASN A N 1
ATOM 803 C CA . ASN A 1 101 ? 13.781 -15.109 -14.194 1.00 81.56 101 ASN A CA 1
ATOM 804 C C . ASN A 1 101 ? 13.484 -16.613 -14.316 1.00 81.56 101 ASN A C 1
ATOM 806 O O . ASN A 1 101 ? 14.201 -17.311 -15.023 1.00 81.56 101 ASN A O 1
ATOM 810 N N . ASN A 1 102 ? 12.457 -17.100 -13.614 1.00 85.19 102 ASN A N 1
ATOM 811 C CA . ASN A 1 102 ? 12.019 -18.491 -13.618 1.00 85.19 102 ASN A CA 1
ATOM 812 C C . ASN A 1 102 ? 10.515 -18.540 -13.924 1.00 85.19 102 ASN A C 1
ATOM 814 O O . ASN A 1 102 ? 9.727 -17.884 -13.238 1.00 85.19 102 ASN A O 1
ATOM 818 N N . GLU A 1 103 ? 10.141 -19.303 -14.947 1.00 84.88 103 GLU A N 1
ATOM 819 C CA . GLU A 1 103 ? 8.757 -19.471 -15.402 1.00 84.88 103 GLU A CA 1
ATOM 820 C C . GLU A 1 103 ? 7.912 -20.284 -14.407 1.00 84.88 103 GLU A C 1
ATOM 822 O O . GLU A 1 103 ? 6.725 -20.008 -14.242 1.00 84.88 103 GLU A O 1
ATOM 827 N N . ASP A 1 104 ? 8.536 -21.184 -13.643 1.00 86.62 104 ASP A N 1
ATOM 828 C CA . ASP A 1 104 ? 7.847 -22.014 -12.647 1.00 86.62 104 ASP A CA 1
ATOM 829 C C . ASP A 1 104 ? 7.559 -21.259 -11.337 1.00 86.62 104 ASP A C 1
ATOM 831 O O . ASP A 1 104 ? 6.727 -21.675 -10.533 1.00 86.62 104 ASP A O 1
ATOM 835 N N . ALA A 1 105 ? 8.228 -20.123 -11.112 1.00 86.00 105 ALA A N 1
ATOM 836 C CA . ALA A 1 105 ? 8.131 -19.333 -9.881 1.00 86.00 105 ALA A CA 1
ATOM 837 C C . ALA A 1 105 ? 7.534 -17.933 -10.109 1.00 86.00 105 ALA A C 1
ATOM 839 O O . ALA A 1 105 ? 7.753 -17.017 -9.312 1.00 86.00 105 ALA A O 1
ATOM 840 N N . VAL A 1 106 ? 6.772 -17.740 -11.192 1.00 87.75 106 VAL A N 1
ATOM 841 C CA . VAL A 1 106 ? 6.214 -16.428 -11.569 1.00 87.75 106 VAL A CA 1
ATOM 842 C C . VAL A 1 106 ? 5.345 -15.840 -10.459 1.00 87.75 106 VAL A C 1
ATOM 844 O O . VAL A 1 106 ? 5.511 -14.669 -10.124 1.00 87.75 106 VAL A O 1
ATOM 847 N N . ALA A 1 107 ? 4.456 -16.635 -9.856 1.00 86.06 107 ALA A N 1
ATOM 848 C CA . ALA A 1 107 ? 3.556 -16.154 -8.806 1.00 86.06 107 ALA A CA 1
ATOM 849 C C . ALA A 1 107 ? 4.324 -15.655 -7.569 1.00 86.06 107 ALA A C 1
ATOM 851 O O . ALA A 1 107 ? 4.087 -14.537 -7.109 1.00 86.06 107 ALA A O 1
ATOM 852 N N . GLN A 1 108 ? 5.296 -16.439 -7.085 1.00 86.00 108 GLN A N 1
ATOM 853 C CA . GLN A 1 108 ? 6.157 -16.050 -5.963 1.00 86.00 108 GLN A CA 1
ATOM 854 C C . GLN A 1 108 ? 6.985 -14.807 -6.307 1.00 86.00 108 GLN A C 1
ATOM 856 O O . GLN A 1 108 ? 7.080 -13.884 -5.503 1.00 86.00 108 GLN A O 1
ATOM 861 N N . HIS A 1 109 ? 7.531 -14.733 -7.524 1.00 87.38 109 HIS A N 1
ATOM 862 C CA . HIS A 1 109 ? 8.291 -13.569 -7.982 1.00 87.38 109 HIS A CA 1
ATOM 863 C C . HIS A 1 109 ? 7.436 -12.297 -8.005 1.00 87.38 109 HIS A C 1
ATOM 865 O O . HIS A 1 109 ? 7.870 -11.260 -7.501 1.00 87.38 109 HIS A O 1
ATOM 871 N N . VAL A 1 110 ? 6.223 -12.360 -8.564 1.00 88.31 110 VAL A N 1
ATOM 872 C CA . VAL A 1 110 ? 5.281 -11.228 -8.582 1.00 88.31 110 VAL A CA 1
ATOM 873 C C . VAL A 1 110 ? 4.976 -10.786 -7.153 1.00 88.31 110 VAL A C 1
ATOM 875 O O . VAL A 1 110 ? 5.127 -9.607 -6.837 1.00 88.31 110 VAL A O 1
ATOM 878 N N . TRP A 1 111 ? 4.632 -11.731 -6.281 1.00 87.00 111 TRP A N 1
ATOM 879 C CA . TRP A 1 111 ? 4.299 -11.464 -4.887 1.00 87.00 111 TRP A CA 1
ATOM 880 C C . TRP A 1 111 ? 5.453 -10.812 -4.112 1.00 87.00 111 TRP A C 1
ATOM 882 O O . TRP A 1 111 ? 5.274 -9.743 -3.525 1.00 87.00 111 TRP A O 1
ATOM 892 N N . ALA A 1 112 ? 6.665 -11.365 -4.190 1.00 86.94 112 ALA A N 1
ATOM 893 C CA . ALA A 1 112 ? 7.845 -10.800 -3.538 1.00 86.94 112 ALA A CA 1
ATOM 894 C C . ALA A 1 112 ? 8.155 -9.371 -4.027 1.00 86.94 112 ALA A C 1
ATOM 896 O O . ALA A 1 112 ? 8.484 -8.490 -3.229 1.00 86.94 112 ALA A O 1
ATOM 897 N N . ASN A 1 113 ? 8.000 -9.103 -5.331 1.00 87.31 113 ASN A N 1
ATOM 898 C CA . ASN A 1 113 ? 8.191 -7.760 -5.889 1.00 87.31 113 ASN A CA 1
ATOM 899 C C . ASN A 1 113 ? 7.080 -6.784 -5.465 1.00 87.31 113 ASN A C 1
ATOM 901 O O . ASN A 1 113 ? 7.360 -5.599 -5.264 1.00 87.31 113 ASN A O 1
ATOM 905 N N . MET A 1 114 ? 5.840 -7.257 -5.300 1.00 87.06 114 MET A N 1
ATOM 906 C CA . MET A 1 114 ? 4.746 -6.449 -4.754 1.00 87.06 114 MET A CA 1
ATOM 907 C C . MET A 1 114 ? 5.030 -6.053 -3.304 1.00 87.06 114 MET A C 1
ATOM 909 O O . MET A 1 114 ? 4.991 -4.864 -2.991 1.00 87.06 114 MET A O 1
ATOM 913 N N . VAL A 1 115 ? 5.397 -7.014 -2.447 1.00 85.69 115 VAL A N 1
ATOM 914 C CA . VAL A 1 115 ? 5.787 -6.750 -1.050 1.00 85.69 115 VAL A CA 1
ATOM 915 C C . VAL A 1 115 ? 6.957 -5.763 -1.008 1.00 85.69 115 VAL A C 1
ATOM 917 O O . VAL A 1 115 ? 6.888 -4.739 -0.328 1.00 85.69 115 VAL A O 1
ATOM 920 N N . GLY A 1 116 ? 7.999 -6.001 -1.810 1.00 84.31 116 GLY A N 1
ATOM 921 C CA . GLY A 1 116 ? 9.153 -5.107 -1.909 1.00 84.31 116 GLY A CA 1
ATOM 922 C C . GLY A 1 116 ? 8.791 -3.690 -2.367 1.00 84.31 116 GLY A C 1
ATOM 923 O O . GLY A 1 116 ? 9.303 -2.723 -1.805 1.00 84.31 116 GLY A O 1
ATOM 924 N N . SER A 1 117 ? 7.881 -3.541 -3.332 1.00 83.12 117 SER A N 1
ATOM 925 C CA . SER A 1 117 ? 7.408 -2.227 -3.795 1.00 83.12 117 SER A CA 1
ATOM 926 C C . SER A 1 117 ? 6.606 -1.491 -2.720 1.00 83.12 117 SER A C 1
ATOM 928 O O . SER A 1 117 ? 6.834 -0.303 -2.500 1.00 83.12 117 SER A O 1
ATOM 930 N N . LEU A 1 118 ? 5.719 -2.189 -2.002 1.00 82.88 118 LEU A N 1
ATOM 931 C CA . LEU A 1 118 ? 4.886 -1.593 -0.952 1.00 82.88 118 LEU A CA 1
ATOM 932 C C . LEU A 1 118 ? 5.707 -1.104 0.251 1.00 82.88 118 LEU A C 1
ATOM 934 O O . LEU A 1 118 ? 5.337 -0.132 0.900 1.00 82.88 118 LEU A O 1
ATOM 938 N N . THR A 1 119 ? 6.852 -1.722 0.540 1.00 81.44 119 THR A N 1
ATOM 939 C CA . THR A 1 119 ? 7.727 -1.263 1.639 1.00 81.44 119 THR A CA 1
ATOM 940 C C . THR A 1 119 ? 8.484 0.028 1.331 1.00 81.44 119 THR A C 1
ATOM 942 O O . THR A 1 119 ? 9.096 0.608 2.227 1.00 81.44 119 THR A O 1
ATOM 945 N N . ARG A 1 120 ? 8.457 0.508 0.081 1.00 78.25 120 ARG A N 1
ATOM 946 C CA . ARG A 1 120 ? 9.124 1.759 -0.294 1.00 78.25 120 ARG A CA 1
ATOM 947 C C . ARG A 1 120 ? 8.400 2.965 0.289 1.00 78.25 120 ARG A C 1
ATOM 949 O O . ARG A 1 120 ? 7.170 3.000 0.336 1.00 78.25 120 ARG A O 1
ATOM 956 N N . SER A 1 121 ? 9.185 3.957 0.700 1.00 73.31 121 SER A N 1
ATOM 957 C CA . SER A 1 121 ? 8.671 5.231 1.194 1.00 73.31 121 SER A CA 1
ATOM 958 C C . SER A 1 121 ? 8.000 6.041 0.090 1.00 73.31 121 SER A C 1
ATOM 960 O O . SER A 1 121 ? 8.437 6.006 -1.061 1.00 73.31 121 SER A O 1
ATOM 962 N N . LEU A 1 122 ? 6.968 6.800 0.451 1.00 65.00 122 LEU A N 1
ATOM 963 C CA . LEU A 1 122 ? 6.302 7.718 -0.470 1.00 65.00 122 LEU A CA 1
ATOM 964 C C . LEU A 1 122 ? 7.184 8.956 -0.748 1.00 65.00 122 LEU A C 1
ATOM 966 O O . LEU A 1 122 ? 7.622 9.623 0.196 1.00 65.00 122 LEU A O 1
ATOM 970 N N . PRO A 1 123 ? 7.453 9.313 -2.019 1.00 57.03 123 PRO A N 1
ATOM 971 C CA . PRO A 1 123 ? 8.200 10.523 -2.352 1.00 57.03 123 PRO A CA 1
ATOM 972 C C . PRO A 1 123 ? 7.482 11.783 -1.848 1.00 57.03 123 PRO A C 1
ATOM 974 O O . PRO A 1 123 ? 6.336 12.055 -2.203 1.00 57.03 123 PRO A O 1
ATOM 977 N N . GLY A 1 124 ? 8.167 12.584 -1.028 1.00 54.56 124 GLY A N 1
ATOM 978 C CA . GLY A 1 124 ? 7.649 13.859 -0.519 1.00 54.56 124 GLY A CA 1
ATOM 979 C C . GLY A 1 124 ? 6.850 13.781 0.786 1.00 54.56 124 GLY A C 1
ATOM 980 O O . GLY A 1 124 ? 6.490 14.831 1.319 1.00 54.56 124 GLY A O 1
ATOM 981 N N . SER A 1 125 ? 6.622 12.595 1.364 1.00 52.84 125 SER A N 1
ATOM 982 C CA . SER A 1 125 ? 6.216 12.524 2.768 1.00 52.84 125 SER A CA 1
ATOM 983 C C . SER A 1 125 ? 7.451 12.797 3.626 1.00 52.84 125 SER A C 1
ATOM 985 O O . SER A 1 125 ? 8.353 11.969 3.692 1.00 52.84 125 SER A O 1
ATOM 987 N N . GLY A 1 126 ? 7.514 13.937 4.320 1.00 49.00 126 GLY A N 1
ATOM 988 C CA . GLY A 1 126 ? 8.601 14.268 5.267 1.00 49.00 126 GLY A CA 1
ATOM 989 C C . GLY A 1 126 ? 8.705 13.326 6.483 1.00 49.00 126 GLY A C 1
ATOM 990 O O . GLY A 1 126 ? 9.416 13.599 7.441 1.00 49.00 126 GLY A O 1
ATOM 991 N N . THR A 1 127 ? 7.970 12.219 6.455 1.00 56.56 127 THR A N 1
ATOM 992 C CA . THR A 1 127 ? 7.935 11.138 7.433 1.00 56.56 127 THR A CA 1
ATOM 993 C C . THR A 1 127 ? 8.334 9.857 6.702 1.00 56.56 127 THR A C 1
ATOM 995 O O . THR A 1 127 ? 7.998 9.690 5.532 1.00 56.56 127 THR A O 1
ATOM 998 N N . GLN A 1 128 ? 9.059 8.950 7.360 1.00 63.12 128 GLN A N 1
ATOM 999 C CA . GLN A 1 128 ? 9.444 7.650 6.791 1.00 63.12 128 GLN A CA 1
ATOM 1000 C C . GLN A 1 128 ? 8.237 6.699 6.670 1.00 63.12 128 GLN A C 1
ATOM 1002 O O . GLN A 1 128 ? 8.194 5.654 7.311 1.00 63.12 128 GLN A O 1
ATOM 1007 N N . ARG A 1 129 ? 7.214 7.096 5.908 1.00 74.75 129 ARG A N 1
ATOM 1008 C CA . ARG A 1 129 ? 5.985 6.331 5.681 1.00 74.75 129 ARG A CA 1
ATOM 1009 C C . ARG A 1 129 ? 6.158 5.471 4.438 1.00 74.75 129 ARG A C 1
ATOM 1011 O O . ARG A 1 129 ? 6.438 6.014 3.367 1.00 74.75 129 ARG A O 1
ATOM 1018 N N . SER A 1 130 ? 5.975 4.159 4.571 1.00 78.31 130 SER A N 1
ATOM 1019 C CA . SER A 1 130 ? 5.922 3.256 3.418 1.00 78.31 130 SER A CA 1
ATOM 1020 C C . SER A 1 130 ? 4.536 3.252 2.767 1.00 78.31 130 SER A C 1
ATOM 1022 O O . SER A 1 130 ? 3.535 3.566 3.412 1.00 78.31 130 SER A O 1
ATOM 1024 N N . GLN A 1 131 ? 4.459 2.859 1.492 1.00 80.69 131 GLN A N 1
ATOM 1025 C CA . GLN A 1 131 ? 3.175 2.638 0.812 1.00 80.69 131 GLN A CA 1
ATOM 1026 C C . GLN A 1 131 ? 2.321 1.585 1.536 1.00 80.69 131 GLN A C 1
ATOM 1028 O O . GLN A 1 131 ? 1.096 1.671 1.530 1.00 80.69 131 GLN A O 1
ATOM 1033 N N . LEU A 1 132 ? 2.966 0.604 2.172 1.00 82.94 132 LEU A N 1
ATOM 1034 C CA . LEU A 1 132 ? 2.311 -0.430 2.959 1.00 82.94 132 LEU A CA 1
ATOM 1035 C C . LEU A 1 132 ? 1.652 0.140 4.218 1.00 82.94 132 LEU A C 1
ATOM 1037 O O . LEU A 1 132 ? 0.529 -0.244 4.539 1.00 82.94 132 LEU A O 1
ATOM 1041 N N . ASP A 1 133 ? 2.332 1.055 4.913 1.00 80.94 133 ASP A N 1
ATOM 1042 C CA . ASP A 1 133 ? 1.776 1.712 6.101 1.00 80.94 133 ASP A CA 1
ATOM 1043 C C . ASP A 1 133 ? 0.537 2.529 5.733 1.00 80.94 133 ASP A C 1
ATOM 1045 O O . ASP A 1 133 ? -0.471 2.476 6.434 1.00 80.94 133 ASP A O 1
ATOM 1049 N N . ASP A 1 134 ? 0.599 3.242 4.607 1.00 80.12 134 ASP A N 1
ATOM 1050 C CA . ASP A 1 134 ? -0.513 4.043 4.104 1.00 80.12 134 ASP A CA 1
ATOM 1051 C C . ASP A 1 134 ? -1.704 3.163 3.688 1.00 80.12 134 ASP A C 1
ATOM 1053 O O . ASP A 1 134 ? -2.829 3.392 4.139 1.00 80.12 134 ASP A O 1
ATOM 1057 N N . LEU A 1 135 ? -1.463 2.084 2.935 1.00 83.00 135 LEU A N 1
ATOM 1058 C CA . LEU A 1 135 ? -2.500 1.118 2.559 1.00 83.00 135 LEU A CA 1
ATOM 1059 C C . LEU A 1 135 ? -3.200 0.532 3.794 1.00 83.00 135 LEU A C 1
ATOM 1061 O O . LEU A 1 135 ? -4.430 0.491 3.869 1.00 83.00 135 LEU A O 1
ATOM 1065 N N . LEU A 1 136 ? -2.422 0.078 4.776 1.00 85.06 136 LEU A N 1
ATOM 1066 C CA . LEU A 1 136 ? -2.962 -0.543 5.981 1.00 85.06 136 LEU A CA 1
ATOM 1067 C C . LEU A 1 136 ? -3.692 0.468 6.867 1.00 85.06 136 LEU A C 1
ATOM 1069 O O . LEU A 1 136 ? -4.740 0.129 7.413 1.00 85.06 136 LEU A O 1
ATOM 1073 N N . ALA A 1 137 ? -3.214 1.710 6.962 1.00 84.38 137 ALA A N 1
ATOM 1074 C CA . ALA A 1 137 ? -3.919 2.775 7.667 1.00 84.38 137 ALA A CA 1
ATOM 1075 C C . ALA A 1 137 ? -5.321 3.008 7.078 1.00 84.38 137 ALA A C 1
ATOM 1077 O O . ALA A 1 137 ? -6.293 3.080 7.830 1.00 84.38 137 ALA A O 1
ATOM 1078 N N . HIS A 1 138 ? -5.458 3.021 5.748 1.00 85.19 138 HIS A N 1
ATOM 1079 C CA . HIS A 1 138 ? -6.765 3.120 5.091 1.00 85.19 138 HIS A CA 1
ATOM 1080 C C . HIS A 1 138 ? -7.667 1.917 5.391 1.00 85.19 138 HIS A C 1
ATOM 1082 O O . HIS A 1 138 ? -8.848 2.101 5.692 1.00 85.19 138 HIS A O 1
ATOM 1088 N N . VAL A 1 139 ? -7.120 0.695 5.370 1.00 85.44 139 VAL A N 1
ATOM 1089 C CA . VAL A 1 139 ? -7.866 -0.516 5.753 1.00 85.44 139 VAL A CA 1
ATOM 1090 C C . VAL A 1 139 ? -8.350 -0.412 7.200 1.00 85.44 139 VAL A C 1
ATOM 1092 O O . VAL A 1 139 ? -9.519 -0.668 7.479 1.00 85.44 139 VAL A O 1
ATOM 1095 N N . PHE A 1 140 ? -7.493 0.009 8.131 1.00 86.81 140 PHE A N 1
ATOM 1096 C CA . PHE A 1 140 ? -7.884 0.188 9.527 1.00 86.81 140 PHE A CA 1
ATOM 1097 C C . PHE A 1 140 ? -8.960 1.259 9.693 1.00 86.81 140 PHE A C 1
ATOM 1099 O O . PHE A 1 140 ? -9.919 1.025 10.422 1.00 86.81 140 PHE A O 1
ATOM 1106 N N . THR A 1 141 ? -8.857 2.393 9.001 1.00 88.31 141 THR A N 1
ATOM 1107 C CA . THR A 1 141 ? -9.891 3.437 9.021 1.00 88.31 141 THR A CA 1
ATOM 1108 C C . THR A 1 141 ? -11.232 2.906 8.512 1.00 88.31 141 THR A C 1
ATOM 1110 O O . THR A 1 141 ? -12.252 3.132 9.161 1.00 88.31 141 THR A O 1
ATOM 1113 N N . ALA A 1 142 ? -11.239 2.139 7.417 1.00 85.94 142 ALA A N 1
ATOM 1114 C CA . ALA A 1 142 ? -12.454 1.535 6.868 1.00 85.94 142 ALA A CA 1
ATOM 1115 C C . ALA A 1 142 ? -13.122 0.533 7.830 1.00 85.94 142 ALA A C 1
ATOM 1117 O O . ALA A 1 142 ? -14.340 0.387 7.809 1.00 85.94 142 ALA A O 1
ATOM 1118 N N . VAL A 1 143 ? -12.344 -0.125 8.695 1.00 86.38 143 VAL A N 1
ATOM 1119 C CA . VAL A 1 143 ? -12.858 -1.038 9.730 1.00 86.38 143 VAL A CA 1
ATOM 1120 C C . VAL A 1 143 ? -13.328 -0.285 10.974 1.00 86.38 143 VAL A C 1
ATOM 1122 O O . VAL A 1 143 ? -14.389 -0.575 11.521 1.00 86.38 143 VAL A O 1
ATOM 1125 N N . LEU A 1 144 ? -12.522 0.659 11.461 1.00 86.50 144 LEU A N 1
ATOM 1126 C CA . LEU A 1 144 ? -12.710 1.273 12.775 1.00 86.50 144 LEU A CA 1
ATOM 1127 C C . LEU A 1 144 ? -13.764 2.377 12.766 1.00 86.50 144 LEU A C 1
ATOM 1129 O O . LEU A 1 144 ? -14.491 2.510 13.747 1.00 86.50 144 LEU A O 1
ATOM 1133 N N . VAL A 1 145 ? -13.874 3.154 11.684 1.00 88.94 145 VAL A N 1
ATOM 1134 C CA . VAL A 1 145 ? -14.838 4.262 11.608 1.00 88.94 145 VAL A CA 1
ATOM 1135 C C . VAL A 1 145 ? -16.288 3.769 11.712 1.00 88.94 145 VAL A C 1
ATOM 1137 O O . VAL A 1 145 ? -16.989 4.274 12.590 1.00 88.94 145 VAL A O 1
ATOM 1140 N N . PRO A 1 146 ? -16.746 2.757 10.944 1.00 88.56 146 PRO A N 1
ATOM 1141 C CA . PRO A 1 146 ? -18.112 2.241 11.084 1.00 88.56 146 PRO A CA 1
ATOM 1142 C C . PRO A 1 146 ? -18.407 1.675 12.479 1.00 88.56 146 PRO A C 1
ATOM 1144 O O . PRO A 1 146 ? -19.511 1.828 13.003 1.00 88.56 146 PRO A O 1
ATOM 1147 N N . GLU A 1 147 ? -17.419 1.042 13.119 1.00 83.31 147 GLU A N 1
ATOM 1148 C CA . GLU A 1 147 ? -17.572 0.554 14.492 1.00 83.31 147 GLU A CA 1
ATOM 1149 C C . GLU A 1 147 ? -17.685 1.702 15.502 1.00 83.31 147 GLU A C 1
ATOM 1151 O O . GLU A 1 147 ? -18.523 1.644 16.402 1.00 83.31 147 GLU A O 1
ATOM 1156 N N . PHE A 1 148 ? -16.869 2.751 15.367 1.00 86.62 148 PHE A N 1
ATOM 1157 C CA . PHE A 1 148 ? -16.973 3.937 16.215 1.00 86.62 148 PHE A CA 1
ATOM 1158 C C . PHE A 1 148 ? -18.330 4.617 16.044 1.00 86.62 148 PHE A C 1
ATOM 1160 O O . PHE A 1 148 ? -18.948 4.970 17.041 1.00 86.62 148 PHE A O 1
ATOM 1167 N N . GLU A 1 149 ? -18.843 4.719 14.819 1.00 88.31 149 GLU A N 1
ATOM 1168 C CA . GLU A 1 149 ? -20.187 5.238 14.542 1.00 88.31 149 GLU A CA 1
ATOM 1169 C C . GLU A 1 149 ? -21.297 4.389 15.174 1.00 88.31 149 GLU A C 1
ATOM 1171 O O . GLU A 1 149 ? -22.294 4.931 15.655 1.00 88.31 149 GLU A O 1
ATOM 1176 N N . GLN A 1 150 ? -21.156 3.062 15.188 1.00 86.56 150 GLN A N 1
ATOM 1177 C CA . GLN A 1 150 ? -22.096 2.190 15.895 1.00 86.56 150 GLN A CA 1
ATOM 1178 C C . GLN A 1 150 ? -22.028 2.415 17.409 1.00 86.56 150 GLN A C 1
ATOM 1180 O O . GLN A 1 150 ? -23.057 2.594 18.050 1.00 86.56 150 GLN A O 1
ATOM 1185 N N . ASP A 1 151 ? -20.828 2.470 17.978 1.00 85.44 151 ASP A N 1
ATOM 1186 C CA . ASP A 1 151 ? -20.642 2.697 19.408 1.00 85.44 151 ASP A CA 1
ATOM 1187 C C . ASP A 1 151 ? -21.147 4.083 19.864 1.00 85.44 151 ASP A C 1
ATOM 1189 O O . ASP A 1 151 ? -21.671 4.208 20.972 1.00 85.44 151 ASP A O 1
ATOM 1193 N N . ILE A 1 152 ? -21.014 5.114 19.019 1.00 88.50 152 ILE A N 1
ATOM 1194 C CA . ILE A 1 152 ? -21.567 6.459 19.249 1.00 88.50 152 ILE A CA 1
ATOM 1195 C C . ILE A 1 152 ? -23.096 6.402 19.281 1.00 88.50 152 ILE A C 1
ATOM 1197 O O . ILE A 1 152 ? -23.705 6.957 20.195 1.00 88.50 152 ILE A O 1
ATOM 1201 N N . ARG A 1 153 ? -23.717 5.688 18.329 1.00 89.56 153 ARG A N 1
ATOM 1202 C CA . ARG A 1 153 ? -25.173 5.459 18.310 1.00 89.56 153 ARG A CA 1
ATOM 1203 C C . ARG A 1 153 ? -25.658 4.695 19.544 1.00 89.56 153 ARG A C 1
ATOM 1205 O O . ARG A 1 153 ? -26.731 4.999 20.054 1.00 89.56 153 ARG A O 1
ATOM 1212 N N . ASP A 1 154 ? -24.850 3.770 20.051 1.00 90.00 154 ASP A N 1
ATOM 1213 C CA . ASP A 1 154 ? -25.122 3.008 21.275 1.00 90.00 154 ASP A CA 1
ATOM 1214 C C . ASP A 1 154 ? -24.830 3.799 22.574 1.00 90.00 154 ASP A C 1
ATOM 1216 O O . ASP A 1 154 ? -25.009 3.264 23.670 1.00 90.00 154 ASP A O 1
ATOM 1220 N N . GLY A 1 155 ? -24.333 5.040 22.489 1.00 85.38 155 GLY A N 1
ATOM 1221 C CA 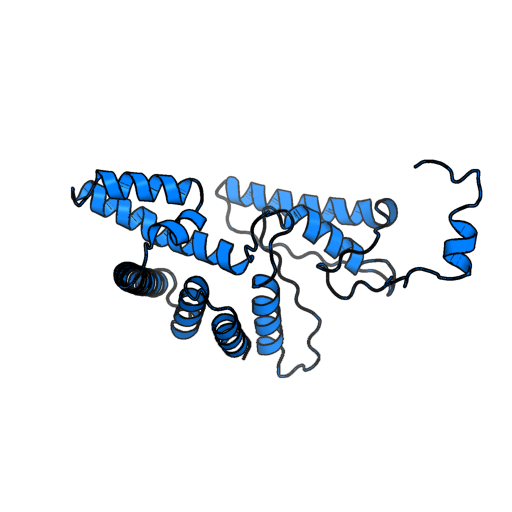. GLY A 1 155 ? -23.996 5.877 23.648 1.00 85.38 155 GLY A CA 1
ATOM 1222 C C . GLY A 1 155 ? -22.730 5.462 24.413 1.00 85.38 155 GLY A C 1
ATOM 1223 O O . GLY A 1 155 ? -22.510 5.915 25.535 1.00 85.38 155 GLY A O 1
ATOM 1224 N N . LYS A 1 156 ? -21.875 4.606 23.838 1.00 83.19 156 LYS A N 1
ATOM 1225 C CA . LYS A 1 156 ? -20.664 4.078 24.492 1.00 83.19 156 LYS A CA 1
ATOM 1226 C C . LYS A 1 156 ? -19.454 4.960 24.194 1.00 83.19 156 LYS A C 1
ATOM 1228 O O . LYS A 1 156 ? -18.897 4.860 23.101 1.00 83.19 156 LYS A O 1
ATOM 1233 N N . ASP A 1 157 ? -18.992 5.746 25.167 1.00 82.31 157 ASP A N 1
ATOM 1234 C CA . ASP A 1 157 ? -17.834 6.653 25.029 1.00 82.31 157 ASP A CA 1
ATOM 1235 C C . ASP A 1 157 ? -17.937 7.571 23.795 1.00 82.31 157 ASP A C 1
ATOM 1237 O O . ASP A 1 157 ? -16.957 7.786 23.071 1.00 82.31 157 ASP A O 1
ATOM 1241 N N . ALA A 1 158 ? -19.147 8.075 23.527 1.00 83.06 158 ALA A N 1
ATOM 1242 C CA . ALA A 1 158 ? -19.495 8.757 22.281 1.00 83.06 158 ALA A CA 1
ATOM 1243 C C . ALA A 1 158 ? -18.537 9.914 21.945 1.00 83.06 158 ALA A C 1
ATOM 1245 O O . ALA A 1 158 ? -18.032 9.986 20.827 1.00 83.06 158 ALA A O 1
ATOM 1246 N N . ASP A 1 159 ? -18.183 10.751 22.924 1.00 83.75 159 ASP A N 1
ATOM 1247 C CA . ASP A 1 159 ? -17.296 11.903 22.709 1.00 83.75 159 ASP A CA 1
ATOM 1248 C C . ASP A 1 159 ? -15.872 11.504 22.298 1.00 83.75 159 ASP A C 1
ATOM 1250 O O . ASP A 1 159 ? -15.257 12.132 21.432 1.00 83.75 159 ASP A O 1
ATOM 1254 N N . GLN A 1 160 ? -15.317 10.455 22.914 1.00 83.19 160 GLN A N 1
ATOM 1255 C CA . GLN A 1 160 ? -13.969 9.987 22.591 1.00 83.19 160 GLN A CA 1
ATOM 1256 C C . GLN A 1 160 ? -13.943 9.331 21.209 1.00 83.19 160 GLN A C 1
ATOM 1258 O O . GLN A 1 160 ? -13.043 9.609 20.413 1.00 83.19 160 GLN A O 1
ATOM 1263 N N . LYS A 1 161 ? -14.942 8.497 20.907 1.00 84.56 161 LYS A N 1
ATOM 1264 C CA . LYS A 1 161 ? -15.037 7.791 19.626 1.00 84.56 161 LYS A CA 1
ATOM 1265 C C . LYS A 1 161 ? -15.341 8.730 18.471 1.00 84.56 161 LYS A C 1
ATOM 1267 O O . LYS A 1 161 ? -14.780 8.535 17.398 1.00 84.56 161 LYS A O 1
ATOM 1272 N N . GLN A 1 162 ? -16.119 9.787 18.703 1.00 87.06 162 GLN A N 1
ATOM 1273 C CA . GLN A 1 162 ? -16.336 10.847 17.722 1.00 87.06 162 GLN A CA 1
ATOM 1274 C C . GLN A 1 162 ? -15.007 11.525 17.364 1.00 87.06 162 GLN A C 1
ATOM 1276 O O . GLN A 1 162 ? -14.636 11.584 16.194 1.00 87.06 162 GLN A O 1
ATOM 1281 N N . ARG A 1 163 ? -14.213 11.922 18.371 1.00 86.25 163 ARG A N 1
ATOM 1282 C CA . ARG A 1 163 ? -12.877 12.506 18.146 1.00 86.25 163 ARG A CA 1
ATOM 1283 C C . ARG A 1 163 ? -11.938 11.559 17.399 1.00 86.25 163 ARG A C 1
ATOM 1285 O O . ARG A 1 163 ? -11.137 12.015 16.584 1.00 86.25 163 ARG A O 1
ATOM 1292 N N . TRP A 1 164 ? -11.986 10.260 17.690 1.00 85.88 164 TRP A N 1
ATOM 1293 C CA . TRP A 1 164 ? -11.172 9.265 16.987 1.00 85.88 164 TRP A CA 1
ATOM 1294 C C . TRP A 1 164 ? -11.623 9.065 15.543 1.00 85.88 164 TRP A C 1
ATOM 1296 O O . TRP A 1 164 ? -10.776 9.076 14.653 1.00 85.88 164 TRP A O 1
ATOM 1306 N N . ALA A 1 165 ? -12.928 8.959 15.291 1.00 86.50 165 ALA A N 1
ATOM 1307 C CA . ALA A 1 165 ? -13.468 8.859 13.941 1.00 86.50 165 ALA A CA 1
ATOM 1308 C C . ALA A 1 165 ? -13.071 10.078 13.094 1.00 86.50 165 ALA A C 1
ATOM 1310 O O . ALA A 1 165 ? -12.551 9.916 11.992 1.00 86.50 165 ALA A O 1
ATOM 1311 N N . ASP A 1 166 ? -13.214 11.289 13.634 1.00 88.00 166 ASP A N 1
ATOM 1312 C CA . ASP A 1 166 ? -12.865 12.522 12.920 1.00 88.00 166 ASP A CA 1
ATOM 1313 C C . ASP A 1 166 ? -11.360 12.612 12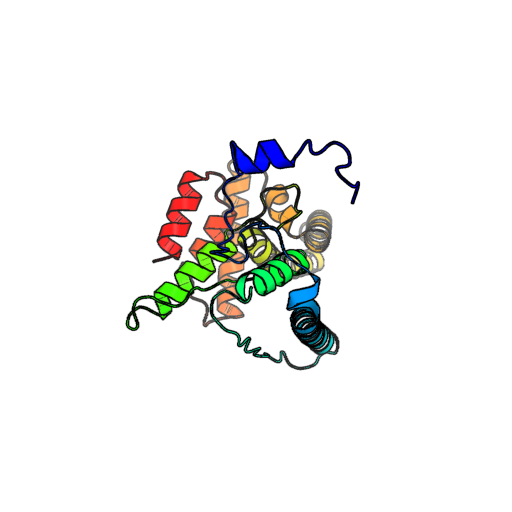.627 1.00 88.00 166 ASP A C 1
ATOM 1315 O O . ASP A 1 166 ? -10.957 12.974 11.521 1.00 88.00 166 ASP A O 1
ATOM 1319 N N . ARG A 1 167 ? -10.509 12.196 13.574 1.00 87.69 167 ARG A N 1
ATOM 1320 C CA . ARG A 1 167 ? -9.055 12.135 13.362 1.00 87.69 167 ARG A CA 1
ATOM 1321 C C . ARG A 1 167 ? -8.646 11.111 12.306 1.00 87.69 167 ARG A C 1
ATOM 1323 O O . ARG A 1 167 ? -7.763 11.431 11.514 1.00 87.69 167 ARG A O 1
ATOM 1330 N N . LEU A 1 168 ? -9.252 9.921 12.293 1.00 86.56 168 LEU A N 1
ATOM 1331 C CA . LEU A 1 168 ? -8.959 8.880 11.298 1.00 86.56 168 LEU A CA 1
ATOM 1332 C C . LEU A 1 168 ? -9.451 9.257 9.897 1.00 86.56 168 LEU A C 1
ATOM 1334 O O . LEU A 1 168 ? -8.808 8.892 8.916 1.00 86.56 168 LEU A O 1
ATOM 1338 N N . ARG A 1 169 ? -10.562 10.001 9.792 1.00 85.00 169 ARG A N 1
ATOM 1339 C CA . ARG A 1 169 ? -11.035 10.555 8.512 1.00 85.00 169 ARG A CA 1
ATOM 1340 C C . ARG A 1 169 ? -10.118 11.659 7.984 1.00 85.00 169 ARG A C 1
ATOM 1342 O O . ARG A 1 169 ? -9.969 11.776 6.774 1.00 85.00 169 ARG A O 1
ATOM 1349 N N . ALA A 1 170 ? -9.529 12.463 8.872 1.00 85.56 170 ALA A N 1
ATOM 1350 C CA . ALA A 1 170 ? -8.611 13.535 8.489 1.00 85.56 170 ALA A CA 1
ATOM 1351 C C . ALA A 1 170 ? -7.229 13.010 8.061 1.00 85.56 170 ALA A C 1
ATOM 1353 O O . ALA A 1 170 ? -6.693 13.456 7.052 1.00 85.56 170 ALA A O 1
ATOM 1354 N N . ASP A 1 171 ? -6.658 12.073 8.823 1.00 82.88 171 ASP A N 1
ATOM 1355 C CA . ASP A 1 171 ? -5.418 11.370 8.476 1.00 82.88 171 ASP A CA 1
ATOM 1356 C C . ASP A 1 171 ? -5.474 9.942 9.062 1.00 82.88 171 ASP A C 1
ATOM 1358 O O . ASP A 1 171 ? -5.411 9.786 10.291 1.00 82.88 171 ASP A O 1
ATOM 1362 N N . PRO A 1 172 ? -5.565 8.891 8.219 1.00 82.88 172 PRO A N 1
ATOM 1363 C CA . PRO A 1 172 ? -5.539 7.495 8.660 1.00 82.88 172 PRO A CA 1
ATOM 1364 C C . PRO A 1 172 ? -4.328 7.146 9.538 1.00 82.88 172 PRO A C 1
ATOM 1366 O O . PRO A 1 172 ? -4.406 6.264 10.396 1.00 82.88 172 PRO A O 1
ATOM 1369 N N . TYR A 1 173 ? -3.213 7.869 9.392 1.00 79.00 173 TYR A N 1
ATOM 1370 C CA . TYR A 1 173 ? -1.994 7.646 10.166 1.00 79.00 173 TYR A CA 1
ATOM 1371 C C . TYR A 1 173 ? -2.144 7.996 11.654 1.00 79.00 173 TYR A C 1
ATOM 1373 O O . TYR A 1 173 ? -1.385 7.500 12.494 1.00 79.00 173 TYR A O 1
ATOM 1381 N N . HIS A 1 174 ? -3.153 8.792 12.028 1.00 82.69 174 HIS A N 1
ATOM 1382 C CA . HIS A 1 174 ? -3.454 9.045 13.437 1.00 82.69 174 HIS A CA 1
ATOM 1383 C C . HIS A 1 174 ? -3.761 7.763 14.219 1.00 82.69 174 HIS A C 1
ATOM 1385 O O . HIS A 1 174 ? -3.642 7.764 15.443 1.00 82.69 174 HIS A O 1
ATOM 1391 N N . LEU A 1 175 ? -4.074 6.650 13.549 1.00 81.38 175 LEU A N 1
ATOM 1392 C CA . LEU A 1 175 ? -4.186 5.349 14.196 1.00 81.38 175 LEU A CA 1
ATOM 1393 C C . LEU A 1 175 ? -2.972 5.035 15.081 1.00 81.38 175 LEU A C 1
ATOM 1395 O O . LEU A 1 175 ? -3.140 4.610 16.221 1.00 81.38 175 LEU A O 1
ATOM 1399 N N . PHE A 1 176 ? -1.753 5.278 14.594 1.00 74.94 176 PHE A N 1
ATOM 1400 C CA . PHE A 1 176 ? -0.531 4.912 15.315 1.00 74.94 176 PHE A CA 1
ATOM 1401 C C . PHE A 1 176 ? -0.296 5.757 16.568 1.00 74.94 176 PHE A C 1
ATOM 1403 O O . PHE A 1 176 ? 0.357 5.291 17.504 1.00 74.94 176 PHE A O 1
ATOM 1410 N N . THR A 1 177 ? -0.851 6.971 16.611 1.00 75.12 177 THR A N 1
ATOM 1411 C CA . THR A 1 177 ? -0.797 7.844 17.790 1.00 75.12 177 THR A CA 1
ATOM 1412 C C . THR A 1 177 ? -1.935 7.557 18.773 1.00 75.12 177 THR A C 1
ATOM 1414 O O . THR A 1 177 ? -1.785 7.814 19.965 1.00 75.12 177 THR A O 1
ATOM 1417 N N . MET A 1 178 ? -3.044 6.957 18.320 1.00 75.62 178 MET A N 1
ATOM 1418 C CA . MET A 1 178 ? -4.178 6.565 19.173 1.00 75.62 178 MET A CA 1
ATOM 1419 C C . MET A 1 178 ? -3.918 5.326 20.035 1.00 75.62 178 MET A C 1
ATOM 1421 O O . MET A 1 178 ? -4.627 5.112 21.016 1.00 75.62 178 MET A O 1
ATOM 1425 N N . LEU A 1 179 ? -2.915 4.509 19.701 1.00 75.75 179 LEU A N 1
ATOM 1426 C CA . LEU A 1 179 ? -2.659 3.249 20.406 1.00 75.75 179 LEU A CA 1
ATOM 1427 C C . LEU A 1 179 ? -2.214 3.456 21.863 1.00 75.75 179 LEU A C 1
ATOM 1429 O O . LEU A 1 179 ? -2.467 2.586 22.692 1.00 75.75 179 LEU A O 1
ATOM 1433 N N . GLY A 1 180 ? -1.597 4.594 22.194 1.00 77.50 180 GLY A N 1
ATOM 1434 C CA . GLY A 1 180 ? -1.011 4.846 23.513 1.00 77.50 180 GLY A CA 1
ATOM 1435 C C . GLY A 1 180 ? 0.333 4.134 23.726 1.00 77.50 180 GLY A C 1
ATOM 1436 O O . GLY A 1 180 ? 1.004 3.731 22.769 1.00 77.50 180 GLY A O 1
ATOM 1437 N N . GLU A 1 181 ? 0.729 3.986 24.993 1.00 76.38 181 GLU A N 1
ATOM 1438 C CA . GLU A 1 181 ? 2.030 3.445 25.415 1.00 76.38 181 GLU A CA 1
ATOM 1439 C C .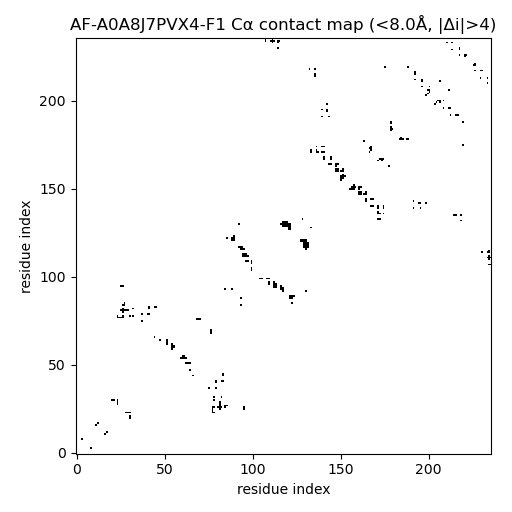 GLU A 1 181 ? 1.885 2.229 26.348 1.00 76.38 181 GLU A C 1
ATOM 1441 O O . GLU A 1 181 ? 0.847 2.032 26.986 1.00 76.38 181 GLU A O 1
ATOM 1446 N N . GLY A 1 182 ? 2.936 1.404 26.421 1.00 80.12 182 GLY A N 1
ATOM 1447 C CA . GLY A 1 182 ? 3.019 0.258 27.334 1.00 80.12 182 GLY A CA 1
ATOM 1448 C C . GLY A 1 182 ? 1.963 -0.828 27.087 1.00 80.12 182 GLY A C 1
ATOM 1449 O O . GLY A 1 182 ? 1.657 -1.168 25.946 1.00 80.12 182 GLY A O 1
ATOM 1450 N N . GLU A 1 183 ? 1.406 -1.373 28.166 1.00 79.94 183 GLU A N 1
ATOM 1451 C CA . GLU A 1 183 ? 0.417 -2.464 28.142 1.00 79.94 183 GLU A CA 1
ATOM 1452 C C . GLU A 1 183 ? -0.883 -2.064 27.422 1.00 79.94 183 GLU A C 1
ATOM 1454 O O . GLU A 1 183 ? -1.376 -2.793 26.564 1.00 79.94 183 GLU A O 1
ATOM 1459 N N . LYS A 1 184 ? -1.357 -0.827 27.642 1.00 80.06 184 LYS A N 1
ATOM 1460 C CA . LYS A 1 184 ? -2.537 -0.273 26.953 1.00 80.06 184 LYS A CA 1
ATOM 1461 C C . LYS A 1 184 ? -2.378 -0.265 25.432 1.00 80.06 184 LYS A C 1
ATOM 1463 O O . LYS A 1 184 ? -3.345 -0.492 24.705 1.00 80.06 184 LYS A O 1
ATOM 1468 N N . ARG A 1 185 ? -1.157 -0.028 24.942 1.00 82.50 185 ARG A N 1
ATOM 1469 C CA . ARG A 1 185 ? -0.842 -0.101 23.509 1.00 82.50 185 ARG A CA 1
ATOM 1470 C C . ARG A 1 185 ? -1.062 -1.502 22.968 1.00 82.50 185 ARG A C 1
ATOM 1472 O O . ARG A 1 185 ? -1.655 -1.661 21.904 1.00 82.50 185 ARG A O 1
ATOM 1479 N N . GLN A 1 186 ? -0.578 -2.501 23.694 1.00 80.88 186 GLN A N 1
ATOM 1480 C CA . GLN A 1 186 ? -0.661 -3.893 23.282 1.00 80.88 186 GLN A CA 1
ATOM 1481 C C . GLN A 1 186 ? -2.116 -4.378 23.249 1.00 80.88 186 GLN A C 1
ATOM 1483 O O . GLN A 1 186 ? -2.533 -4.959 22.246 1.00 80.88 186 GLN A O 1
ATOM 1488 N N . ASP A 1 187 ? -2.916 -4.019 24.254 1.00 83.50 187 ASP A N 1
ATOM 1489 C CA . ASP A 1 187 ? -4.351 -4.324 24.290 1.00 83.50 187 ASP A CA 1
ATOM 1490 C C . ASP A 1 187 ? -5.113 -3.686 23.123 1.00 83.50 187 ASP A C 1
ATOM 1492 O O . ASP A 1 187 ? -5.905 -4.345 22.439 1.00 83.50 187 ASP A O 1
ATOM 1496 N N . ASN A 1 188 ? -4.844 -2.405 22.849 1.00 82.81 188 ASN A N 1
ATOM 1497 C CA . ASN A 1 188 ? -5.441 -1.690 21.723 1.00 82.81 188 ASN A CA 1
ATOM 1498 C C . ASN A 1 188 ? -5.053 -2.331 20.385 1.00 82.81 188 ASN A C 1
ATOM 1500 O O . ASN A 1 188 ? -5.914 -2.552 19.531 1.00 82.81 188 ASN A O 1
ATOM 1504 N N . MET A 1 189 ? -3.781 -2.696 20.216 1.00 83.75 189 MET A N 1
ATOM 1505 C CA . MET A 1 189 ? -3.293 -3.393 19.026 1.00 83.75 189 MET A CA 1
ATOM 1506 C C . MET A 1 189 ? -3.966 -4.754 18.830 1.00 83.75 189 MET A C 1
ATOM 1508 O O . MET A 1 189 ? -4.383 -5.079 17.719 1.00 83.75 189 MET A O 1
ATOM 1512 N N . ASP A 1 190 ? -4.092 -5.557 19.886 1.00 85.38 190 ASP A N 1
ATOM 1513 C CA . ASP A 1 190 ? -4.740 -6.870 19.821 1.00 85.38 190 ASP A CA 1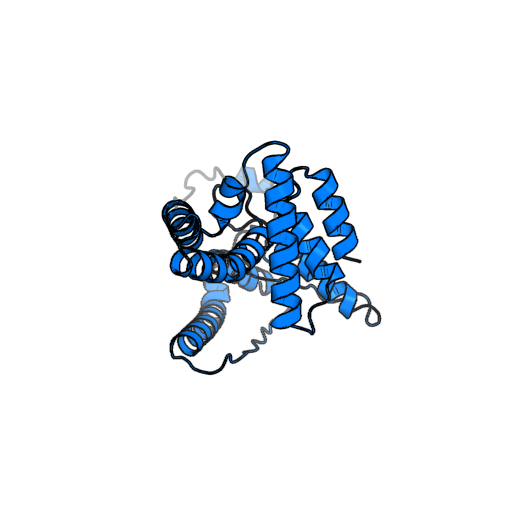
ATOM 1514 C C . ASP A 1 190 ? -6.240 -6.749 19.538 1.00 85.38 190 ASP A C 1
ATOM 1516 O O . ASP A 1 190 ? -6.823 -7.584 18.836 1.00 85.38 190 ASP A O 1
ATOM 1520 N N . ARG A 1 191 ? -6.881 -5.696 20.054 1.00 85.50 191 ARG A N 1
ATOM 1521 C CA . ARG A 1 191 ? -8.279 -5.376 19.759 1.00 85.50 191 ARG A CA 1
ATOM 1522 C C . ARG A 1 191 ? -8.462 -4.986 18.293 1.00 85.50 191 ARG A C 1
ATOM 1524 O O . ARG A 1 191 ? -9.339 -5.555 17.642 1.00 85.50 191 ARG A O 1
ATOM 1531 N N . ILE A 1 192 ? -7.636 -4.078 17.769 1.00 85.19 192 ILE A N 1
ATOM 1532 C CA . ILE A 1 192 ? -7.685 -3.655 16.361 1.00 85.19 192 ILE A CA 1
ATOM 1533 C C . ILE A 1 192 ? -7.407 -4.849 15.450 1.00 85.19 192 ILE A C 1
ATOM 1535 O O . ILE A 1 192 ? -8.214 -5.138 14.575 1.00 85.19 192 ILE A O 1
ATOM 1539 N N . ARG A 1 193 ? -6.352 -5.628 15.717 1.00 88.31 193 ARG A N 1
ATOM 1540 C CA . ARG A 1 193 ? -6.011 -6.822 14.928 1.00 88.31 193 ARG A CA 1
ATOM 1541 C C . ARG A 1 193 ? -7.178 -7.802 14.829 1.00 88.31 193 ARG A C 1
ATOM 1543 O O . ARG A 1 193 ? -7.535 -8.214 13.729 1.00 88.31 193 ARG A O 1
ATOM 1550 N N . ARG A 1 194 ? -7.798 -8.162 15.959 1.00 88.81 194 ARG A N 1
ATOM 1551 C CA . ARG A 1 194 ? -8.952 -9.082 15.982 1.00 88.81 194 ARG A CA 1
ATOM 1552 C C . ARG A 1 194 ? -10.169 -8.521 15.251 1.00 88.81 194 ARG A C 1
ATOM 1554 O O . ARG A 1 194 ? -10.949 -9.286 14.692 1.00 88.81 194 ARG A O 1
ATOM 1561 N N . ARG A 1 195 ? -10.374 -7.205 15.284 1.00 86.12 195 ARG A N 1
ATOM 1562 C CA . ARG A 1 195 ? -11.472 -6.541 14.567 1.00 86.12 195 ARG A CA 1
ATOM 1563 C C . ARG A 1 195 ? -11.231 -6.545 13.066 1.00 86.12 195 ARG A C 1
ATOM 1565 O O . ARG A 1 195 ? -12.079 -7.050 12.341 1.00 86.12 195 ARG A O 1
ATOM 1572 N N . THR A 1 196 ? -10.057 -6.108 12.626 1.00 87.56 196 THR A N 1
ATOM 1573 C CA . THR A 1 196 ? -9.679 -6.102 11.210 1.00 87.56 196 THR A CA 1
ATOM 1574 C C . THR A 1 196 ? -9.735 -7.496 10.604 1.00 87.56 196 THR A C 1
ATOM 1576 O O . THR A 1 196 ? -10.319 -7.657 9.542 1.00 87.56 196 THR A O 1
ATOM 1579 N N . LEU A 1 197 ? -9.210 -8.521 11.284 1.00 89.75 197 LEU A N 1
ATOM 1580 C CA . LEU A 1 197 ? -9.276 -9.898 10.780 1.00 89.75 197 LEU A CA 1
ATOM 1581 C C . LEU A 1 197 ? -10.720 -10.392 10.630 1.00 89.75 197 LEU A C 1
ATOM 1583 O O . LEU A 1 197 ? -11.069 -10.933 9.587 1.00 89.75 197 LEU A O 1
ATOM 1587 N N . ARG A 1 198 ? -11.589 -10.144 11.621 1.00 89.38 198 ARG A N 1
ATOM 1588 C CA . ARG A 1 198 ? -13.014 -10.507 11.521 1.00 89.38 198 ARG A CA 1
ATOM 1589 C C . ARG A 1 198 ? -13.723 -9.766 10.391 1.00 89.38 198 ARG A C 1
ATOM 1591 O O . ARG A 1 198 ? -14.515 -10.374 9.682 1.00 89.38 198 ARG A O 1
ATOM 1598 N N . PHE A 1 199 ? -13.437 -8.475 10.221 1.00 87.19 199 PHE A N 1
ATOM 1599 C CA . PHE A 1 199 ? -13.979 -7.698 9.112 1.00 87.19 199 PHE A CA 1
ATOM 1600 C C . PHE A 1 199 ? -13.534 -8.274 7.768 1.00 87.19 199 PHE A C 1
ATOM 1602 O O . PHE A 1 199 ? -14.377 -8.534 6.918 1.00 87.19 199 PHE A O 1
ATOM 1609 N N . LEU A 1 200 ? -12.232 -8.527 7.593 1.00 86.88 200 LEU A N 1
ATOM 1610 C CA . LEU A 1 200 ? -11.696 -9.098 6.359 1.00 86.88 200 LEU A CA 1
ATOM 1611 C C . LEU A 1 200 ? -12.301 -10.473 6.080 1.00 86.88 200 LEU A C 1
ATOM 1613 O O . LEU A 1 200 ? -12.705 -10.726 4.958 1.00 86.88 200 LEU A O 1
ATOM 1617 N N . GLN A 1 201 ? -12.449 -11.324 7.094 1.00 88.62 201 GLN A N 1
ATOM 1618 C CA . GLN A 1 201 ? -13.075 -12.637 6.940 1.00 88.62 201 GLN A CA 1
ATOM 1619 C C . GLN A 1 201 ? -14.543 -12.553 6.485 1.00 88.62 201 GLN A C 1
ATOM 1621 O O . GLN A 1 201 ? -14.989 -13.400 5.717 1.00 88.62 201 GLN A O 1
ATOM 1626 N N . ALA A 1 202 ? -15.296 -11.554 6.954 1.00 87.94 202 ALA A N 1
ATOM 1627 C CA . ALA A 1 202 ? -16.706 -11.386 6.603 1.00 87.94 202 ALA A CA 1
ATOM 1628 C C . ALA A 1 202 ? -16.912 -10.677 5.253 1.00 87.94 202 ALA A C 1
ATOM 1630 O O . ALA A 1 202 ? -17.779 -11.071 4.480 1.00 87.94 202 ALA A O 1
ATOM 1631 N N . ALA A 1 203 ? -16.136 -9.625 4.978 1.00 84.88 203 ALA A N 1
ATOM 1632 C CA . ALA A 1 203 ? -16.276 -8.794 3.781 1.00 84.88 203 ALA A CA 1
ATOM 1633 C C . ALA A 1 203 ? -15.493 -9.336 2.573 1.00 84.88 203 ALA A C 1
ATOM 1635 O O . ALA A 1 203 ? -15.887 -9.115 1.431 1.00 84.88 203 ALA A O 1
ATOM 1636 N N . HIS A 1 204 ? -14.384 -10.036 2.823 1.00 84.62 204 HIS A N 1
ATOM 1637 C CA . HIS A 1 204 ? -13.449 -10.533 1.815 1.00 84.62 204 HIS A CA 1
ATOM 1638 C C . HIS A 1 204 ? -12.968 -11.954 2.175 1.00 84.62 204 HIS A C 1
ATOM 1640 O O . HIS A 1 204 ? -11.800 -12.141 2.527 1.00 84.62 204 HIS A O 1
ATOM 1646 N N . PRO A 1 205 ? -13.851 -12.970 2.104 1.00 85.81 205 PRO A N 1
ATOM 1647 C CA . PRO A 1 205 ? -13.548 -14.332 2.558 1.00 85.81 205 PRO A CA 1
ATOM 1648 C C . PRO A 1 205 ? -12.374 -14.990 1.815 1.00 85.81 205 PRO A C 1
ATOM 1650 O O . PRO A 1 205 ? -11.724 -15.869 2.374 1.00 85.81 205 PRO A O 1
ATOM 1653 N N . ASP A 1 206 ? -12.066 -14.529 0.601 1.00 87.88 206 ASP A N 1
ATOM 1654 C CA . ASP A 1 206 ? -10.946 -15.015 -0.215 1.00 87.88 206 ASP A CA 1
ATOM 1655 C C . ASP A 1 206 ? -9.571 -14.523 0.276 1.00 87.88 206 ASP A C 1
ATOM 1657 O O . ASP A 1 206 ? -8.530 -14.967 -0.210 1.00 87.88 206 ASP A O 1
ATOM 1661 N N . VAL A 1 207 ? -9.536 -13.589 1.233 1.00 85.31 207 VAL A N 1
ATOM 1662 C CA . VAL A 1 207 ? -8.285 -13.088 1.810 1.00 85.31 207 VAL A CA 1
ATOM 1663 C C . VAL A 1 207 ? -7.706 -14.119 2.773 1.00 85.31 207 VAL A C 1
ATOM 1665 O O . VAL A 1 207 ? -8.307 -14.446 3.803 1.00 85.31 207 VAL A O 1
ATOM 1668 N N . ASP A 1 208 ? -6.478 -14.555 2.486 1.00 89.44 208 ASP A N 1
ATOM 1669 C CA . ASP A 1 208 ? -5.711 -15.419 3.379 1.00 89.44 208 ASP A CA 1
ATOM 1670 C C . ASP A 1 208 ? -5.494 -14.739 4.743 1.00 89.44 208 ASP A C 1
ATOM 1672 O O . ASP A 1 208 ? -4.875 -13.675 4.870 1.00 89.44 208 ASP A O 1
ATOM 1676 N N . GLN A 1 209 ? -6.015 -15.378 5.789 1.00 88.50 209 GLN A N 1
ATOM 1677 C CA . GLN A 1 209 ? -6.006 -14.834 7.145 1.00 88.50 209 GLN A CA 1
ATOM 1678 C C . GLN A 1 209 ? -4.609 -14.817 7.775 1.00 88.50 209 GLN A C 1
ATOM 1680 O O . GLN A 1 209 ? -4.343 -13.981 8.641 1.00 88.50 209 GLN A O 1
ATOM 1685 N N . ASN A 1 210 ? -3.699 -15.698 7.350 1.00 89.94 210 ASN A N 1
ATOM 1686 C CA . ASN A 1 210 ? -2.320 -15.694 7.827 1.00 89.94 210 ASN A CA 1
ATOM 1687 C C . ASN A 1 210 ? -1.557 -14.516 7.225 1.00 89.94 210 ASN A C 1
ATOM 1689 O O . ASN A 1 210 ? -0.910 -13.773 7.965 1.00 89.94 210 ASN A O 1
ATOM 1693 N N . ILE A 1 211 ? -1.703 -14.286 5.917 1.00 88.25 211 ILE A N 1
ATOM 1694 C CA . ILE A 1 211 ? -1.121 -13.121 5.241 1.00 88.25 211 ILE A CA 1
ATOM 1695 C C . ILE A 1 211 ? -1.674 -11.834 5.857 1.00 88.25 211 ILE A C 1
ATOM 1697 O O . ILE A 1 211 ? -0.898 -10.973 6.279 1.00 88.25 211 ILE A O 1
ATOM 1701 N N . ALA A 1 212 ? -2.999 -11.724 6.008 1.00 88.44 212 ALA A N 1
ATOM 1702 C CA . ALA A 1 212 ? -3.628 -10.566 6.643 1.00 88.44 212 ALA A CA 1
ATOM 1703 C C . ALA A 1 212 ? -3.100 -10.340 8.067 1.00 88.44 212 ALA A C 1
ATOM 1705 O O . ALA A 1 212 ? -2.753 -9.217 8.438 1.00 88.44 212 ALA A O 1
ATOM 1706 N N . ARG A 1 213 ? -2.966 -11.405 8.867 1.00 90.75 213 ARG A N 1
ATOM 1707 C CA . ARG A 1 213 ? -2.425 -11.322 10.228 1.00 90.75 213 ARG A CA 1
ATOM 1708 C C . ARG A 1 213 ? -0.994 -10.798 10.238 1.00 90.75 213 ARG A C 1
ATOM 1710 O O . ARG A 1 213 ? -0.670 -9.974 11.099 1.00 90.75 213 ARG A O 1
ATOM 1717 N N . VAL A 1 214 ? -0.144 -11.255 9.323 1.00 90.00 214 VAL A N 1
ATOM 1718 C CA . VAL A 1 214 ? 1.252 -10.807 9.251 1.00 90.00 214 VAL A CA 1
ATOM 1719 C C . VAL A 1 214 ? 1.346 -9.358 8.777 1.00 90.00 214 VAL A C 1
ATOM 1721 O O . VAL A 1 214 ? 2.060 -8.583 9.410 1.00 90.00 214 VAL A O 1
ATOM 1724 N N . LEU A 1 215 ? 0.563 -8.950 7.774 1.00 88.69 215 LEU A N 1
ATOM 1725 C CA . LEU A 1 215 ? 0.485 -7.556 7.315 1.00 88.69 215 LEU A CA 1
ATOM 1726 C C . LEU A 1 215 ? 0.015 -6.608 8.429 1.00 88.69 215 LEU A C 1
ATOM 1728 O O . LEU A 1 215 ? 0.643 -5.585 8.695 1.00 88.69 215 LEU A O 1
ATOM 1732 N N . ILE A 1 216 ? -1.042 -6.981 9.154 1.00 87.69 216 ILE A N 1
ATOM 1733 C CA . ILE A 1 216 ? -1.532 -6.199 10.295 1.00 87.69 216 ILE A CA 1
ATOM 1734 C C . ILE A 1 216 ? -0.465 -6.122 11.394 1.00 87.69 216 ILE A C 1
ATOM 1736 O O . ILE A 1 216 ? -0.268 -5.071 11.999 1.00 87.69 216 ILE A O 1
ATOM 1740 N N . THR A 1 217 ? 0.240 -7.225 11.659 1.00 87.69 217 THR A N 1
ATOM 1741 C CA . THR A 1 217 ? 1.312 -7.256 12.663 1.00 87.69 217 THR A CA 1
ATOM 1742 C C . THR A 1 217 ? 2.474 -6.354 12.259 1.00 87.69 217 THR A C 1
ATOM 1744 O O . THR A 1 217 ? 2.949 -5.592 13.097 1.00 87.69 217 THR A O 1
ATOM 1747 N N . TYR A 1 218 ? 2.888 -6.391 10.989 1.00 86.50 218 TYR A N 1
ATOM 1748 C CA . TYR A 1 218 ? 3.947 -5.544 10.438 1.00 86.50 218 TYR A CA 1
ATOM 1749 C C . TYR A 1 218 ? 3.716 -4.064 10.763 1.00 86.50 218 TYR A C 1
ATOM 1751 O O . TYR A 1 218 ? 4.615 -3.407 11.285 1.00 86.50 218 TYR A O 1
ATOM 1759 N N . CYS A 1 219 ? 2.488 -3.581 10.569 1.00 79.50 219 CYS A N 1
ATOM 1760 C CA . CYS A 1 219 ? 2.103 -2.193 10.824 1.00 79.50 219 CYS A CA 1
ATOM 1761 C C . CYS A 1 219 ? 2.350 -1.723 12.264 1.00 79.50 219 CYS A C 1
ATOM 1763 O O . CYS A 1 219 ? 2.618 -0.550 12.513 1.00 79.50 219 CYS A O 1
ATOM 1765 N N . PHE A 1 220 ? 2.254 -2.625 13.238 1.00 79.00 220 PHE A N 1
ATOM 1766 C CA . PHE A 1 220 ? 2.357 -2.251 14.644 1.00 79.00 220 PHE A CA 1
ATOM 1767 C C . PHE A 1 220 ? 3.725 -2.523 15.271 1.00 79.00 220 PHE A C 1
ATOM 1769 O O . PHE A 1 220 ? 3.983 -2.112 16.409 1.00 79.00 220 PHE A O 1
ATOM 1776 N N . VAL A 1 221 ? 4.609 -3.214 14.555 1.00 82.56 221 VAL A N 1
ATOM 1777 C CA . VAL A 1 221 ? 5.962 -3.491 15.023 1.00 82.56 221 VAL A CA 1
ATOM 1778 C C . VAL A 1 221 ? 6.807 -2.229 14.882 1.00 82.56 221 VAL A C 1
ATOM 1780 O O . VAL A 1 221 ? 7.084 -1.770 13.783 1.00 82.56 221 VAL A O 1
ATOM 1783 N N . ALA A 1 222 ? 7.265 -1.684 16.010 1.00 73.50 222 ALA A N 1
ATOM 1784 C CA . ALA A 1 222 ? 8.145 -0.513 16.011 1.00 73.50 222 ALA A CA 1
ATOM 1785 C C . ALA A 1 222 ? 9.601 -0.854 15.646 1.00 73.50 222 ALA A C 1
ATOM 1787 O O . ALA A 1 222 ? 10.321 -0.008 15.127 1.00 73.50 222 ALA A O 1
ATOM 1788 N N . ARG A 1 2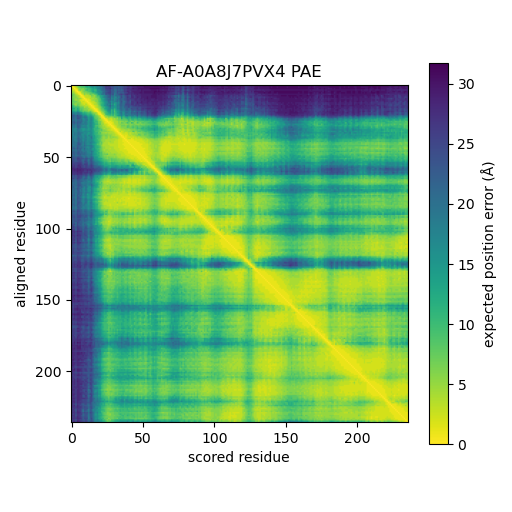23 ? 10.055 -2.083 15.937 1.00 80.31 223 ARG A N 1
ATOM 1789 C CA . ARG A 1 223 ? 11.454 -2.471 15.722 1.00 80.31 223 ARG A CA 1
ATOM 1790 C C . ARG A 1 223 ? 11.709 -2.900 14.276 1.00 80.31 223 ARG A C 1
ATOM 1792 O O . ARG A 1 223 ? 11.101 -3.852 13.789 1.00 80.31 223 ARG A O 1
ATOM 1799 N N . GLU A 1 224 ? 12.674 -2.251 13.636 1.00 79.38 224 GLU A N 1
ATOM 1800 C CA . GLU A 1 224 ? 13.046 -2.498 12.236 1.00 79.38 224 GLU A CA 1
ATOM 1801 C C . GLU A 1 224 ? 13.568 -3.921 11.972 1.00 79.38 224 GLU A C 1
ATOM 1803 O O . GLU A 1 224 ? 13.294 -4.500 10.923 1.00 79.38 224 GLU A O 1
ATOM 1808 N N . ASP A 1 225 ? 14.260 -4.540 12.932 1.00 84.00 225 ASP A N 1
ATOM 1809 C CA . ASP A 1 225 ? 14.732 -5.926 12.810 1.00 84.00 225 ASP A CA 1
ATOM 1810 C C . ASP A 1 225 ? 13.567 -6.918 12.680 1.00 84.00 225 ASP A C 1
ATOM 1812 O O . ASP A 1 225 ? 13.568 -7.791 11.813 1.00 84.00 225 ASP A O 1
ATOM 1816 N N . ARG A 1 226 ? 12.525 -6.737 13.492 1.00 84.44 226 ARG A N 1
ATOM 1817 C CA . ARG A 1 226 ? 11.312 -7.556 13.437 1.00 84.44 226 ARG A CA 1
ATOM 1818 C C . ARG A 1 226 ? 10.487 -7.275 12.187 1.00 84.44 226 ARG A C 1
ATOM 1820 O O . ARG A 1 226 ? 9.950 -8.220 11.615 1.00 84.44 226 ARG A O 1
ATOM 1827 N N . LYS A 1 227 ? 10.413 -6.019 11.732 1.00 85.00 227 LYS A N 1
ATOM 1828 C CA . LYS A 1 227 ? 9.777 -5.691 10.446 1.00 85.00 227 LYS A CA 1
ATOM 1829 C C . LYS A 1 227 ? 10.430 -6.457 9.302 1.00 85.00 227 LYS A C 1
ATOM 1831 O O . LYS A 1 227 ? 9.718 -7.075 8.520 1.00 85.00 227 LYS A O 1
ATOM 1836 N N . ARG A 1 228 ? 11.767 -6.493 9.246 1.00 85.00 228 ARG A N 1
ATOM 1837 C CA . ARG A 1 228 ? 12.497 -7.260 8.223 1.00 85.00 228 ARG A CA 1
ATOM 1838 C C . ARG A 1 228 ? 12.136 -8.740 8.246 1.00 85.00 228 ARG A C 1
ATOM 1840 O O . ARG A 1 228 ? 11.863 -9.288 7.191 1.00 85.00 228 ARG A O 1
ATOM 1847 N N . VAL A 1 229 ? 12.063 -9.366 9.422 1.00 88.12 229 VAL A N 1
ATOM 1848 C CA . VAL A 1 229 ? 11.665 -10.783 9.538 1.00 88.12 229 VAL A CA 1
ATOM 1849 C C . VAL A 1 229 ? 10.259 -11.022 8.981 1.00 88.12 229 VAL A C 1
ATOM 1851 O O . VAL A 1 229 ? 10.055 -11.970 8.227 1.00 88.12 229 VAL A O 1
ATOM 1854 N N . LEU A 1 230 ? 9.298 -10.153 9.311 1.00 88.19 230 LEU A N 1
ATOM 1855 C CA . LEU A 1 230 ? 7.930 -10.263 8.796 1.00 88.19 230 LEU A CA 1
ATOM 1856 C C . LEU A 1 230 ? 7.873 -10.054 7.280 1.00 88.19 230 LEU A C 1
ATOM 1858 O O . LEU A 1 230 ? 7.137 -10.760 6.602 1.00 88.19 230 LEU A O 1
ATOM 1862 N N . LEU A 1 231 ? 8.664 -9.123 6.743 1.00 87.25 231 LEU A N 1
ATOM 1863 C CA . LEU A 1 231 ? 8.759 -8.890 5.303 1.00 87.25 231 LEU A CA 1
ATOM 1864 C C . LEU A 1 231 ? 9.408 -10.058 4.564 1.00 87.25 231 LEU A C 1
ATOM 1866 O O . LEU A 1 231 ? 8.930 -10.418 3.495 1.00 87.25 231 LEU A O 1
ATOM 1870 N N . THR A 1 232 ? 10.448 -10.673 5.130 1.00 87.25 232 THR A N 1
ATOM 1871 C CA . THR A 1 232 ? 11.061 -11.879 4.560 1.00 87.25 232 THR A CA 1
ATOM 1872 C C . THR A 1 232 ? 10.065 -13.031 4.540 1.00 87.25 232 THR A C 1
ATOM 1874 O O . THR A 1 232 ? 9.932 -13.689 3.518 1.00 87.25 232 THR A O 1
ATOM 1877 N N . TRP A 1 233 ? 9.315 -13.234 5.628 1.00 91.00 233 TRP A N 1
ATOM 1878 C CA . TRP A 1 233 ? 8.256 -14.246 5.663 1.00 91.00 233 TRP A CA 1
ATOM 1879 C C . TRP A 1 233 ? 7.152 -13.953 4.644 1.00 91.00 233 TRP A C 1
ATOM 1881 O O . TRP A 1 233 ? 6.690 -14.862 3.965 1.00 91.00 233 TRP A O 1
ATOM 1891 N N . LEU A 1 234 ? 6.745 -12.683 4.516 1.00 87.06 234 LEU A N 1
ATOM 1892 C CA . LEU A 1 234 ? 5.762 -12.282 3.516 1.00 87.06 234 LEU A CA 1
ATOM 1893 C C . LEU A 1 234 ? 6.286 -12.537 2.110 1.00 87.06 234 LEU A C 1
ATOM 1895 O O . LEU A 1 234 ? 5.518 -13.013 1.302 1.00 87.06 234 LEU A O 1
ATOM 1899 N N . ALA A 1 235 ? 7.549 -12.254 1.802 1.00 84.69 235 ALA A N 1
ATOM 1900 C CA . ALA A 1 235 ? 8.090 -12.426 0.455 1.00 84.69 235 ALA A CA 1
ATOM 1901 C C . ALA A 1 235 ? 8.177 -13.897 -0.006 1.00 84.69 235 ALA A C 1
ATOM 1903 O O . ALA A 1 235 ? 8.194 -14.126 -1.217 1.00 84.69 235 ALA A O 1
ATOM 1904 N N . GLY A 1 236 ? 8.155 -14.854 0.931 1.00 79.50 236 GLY A N 1
ATOM 1905 C CA . GLY A 1 236 ? 8.245 -16.292 0.662 1.00 79.50 236 GLY A CA 1
ATOM 1906 C C . GLY A 1 236 ? 9.680 -16.771 0.550 1.00 79.50 236 GLY A C 1
ATOM 1907 O O . GLY A 1 236 ? 10.313 -16.462 -0.485 1.00 79.50 236 GLY A O 1
#

Secondary structure (DSSP, 8-state):
----TT--HHHHHHHS---------STTS-----HHHHHHHHHHHHHHHHHHHHHHHTT-------------TTSSHHHHHHHHHHHHTTTS-----PPPS-STTHHHHHHHHHHHHHTSBPTT-SS--BHHHHHHHHHHHHHHHHHHHHHHHTTSSHHHHHHHHHHHHH-TTHHHHHT-SHHHHHHHHHHHHHHHHHHHHHH-TTS-HHHHHHHHHHHH---HHHHHHHHHHHH-

Solvent-accessible surface area (backbone atoms only — not comparable to full-atom values): 14039 Å² total; per-residue (Å²): 132,84,78,72,86,74,60,68,63,56,58,50,51,70,79,57,51,72,85,79,66,84,69,66,88,48,48,83,56,91,63,97,74,70,61,78,84,46,40,70,61,50,52,52,54,54,48,54,54,50,50,48,54,50,40,48,72,72,73,44,74,88,72,87,84,89,82,88,87,84,78,64,92,87,69,46,68,52,53,51,48,16,55,51,41,67,74,40,38,74,84,41,91,69,75,60,67,76,86,66,93,45,86,91,45,39,70,56,46,46,49,28,26,42,54,58,32,29,63,38,62,42,74,85,53,98,52,98,45,24,44,45,53,54,54,49,24,50,52,48,36,68,52,48,38,63,51,32,55,50,33,38,75,71,64,54,61,33,73,62,36,50,55,48,39,54,44,31,73,73,40,33,67,49,53,75,69,68,36,65,64,72,69,59,19,53,54,46,49,55,51,50,50,56,46,48,51,52,48,41,51,72,80,38,66,87,57,57,64,66,60,51,51,49,55,56,47,46,71,70,50,84,51,67,72,58,37,49,54,52,49,52,63,70,34,107

Foldseek 3Di:
DDDPPVCVCVVVCVVPNDPQCVDDPALQDDHDDDCVLCVVVLVVVVVVVVVQVVCVVVVHDNDDDDDDDDDDPPSCPSVSSSVVCLVCLVPDQDFDQDDDPDPVCVVLSSQLSRLVSQCQARPPPPDRDGNLLQVVLVLLLVQLLVVLVVCLVVVHVNVVSVVVNVVCVVPSNCLLVVLDDDPSNVVSLVVSLVRSLVCCCVVPVVDDSVLSSLSSVLNNDPDPVVNVVSSVVSSD

Sequence (236 aa):
MHNDQADRFRPLLEDDPPAFLDRVNTPWDHVPDLEEYNQHAYRRIVRALKELTRSKAAGGESNSQGILVLGEAGTGKTHLLMRVAENLSKSNHILFVRKPNNEDAVAQHVWANMVGSLTRSLPGSGTQRSQLDDLLAHVFTAVLVPEFEQDIRDGKDADQKQRWADRLRADPYHLFTMLGEGEKRQDNMDRIRRRTLRFLQAAHPDVDQNIARVLITYCFVAREDRKRVLLTWLAG

Radius of gyration: 22.63 Å; Cα contacts (8 Å, |Δi|>4): 188; chains: 1; bounding box: 64×53×57 Å

pLDDT: mean 79.95, std 10.36, range [40.88, 91.38]

Mean predicted aligned error: 10.65 Å

Nearest PDB structures (foldseek):
  8h9q-assembly1_N  TM=1.765E-01  e=3.648E+00  Homo sapiens